Protein AF-A0A7S0L6J7-F1 (afdb_monomer_lite)

Radius of gyration: 31.98 Å; chains: 1; bounding box: 79×95×81 Å

pLDDT: mean 76.29, std 18.7, range [30.78, 96.0]

InterPro domains:
  IPR007122 Villin/Gelsolin [PR00597] (93-109)
  IPR007122 Villin/Gelsolin [PR00597] (154-174)
  IPR007122 Villin/Gelsolin [PR00597] (209-229)
  IPR007122 Villin/Gelsolin [PTHR11977] (65-260)
  IPR007122 Villin/Gelsolin [SM00262] (74-174)
  IPR007122 Villin/Gelsolin [SM00262] (195-271)
  IPR007123 Gelsolin-like domain [PF00626] (91-168)
  IPR007123 Gelsolin-like domain [PF00626] (213-253)
  IPR029006 ADF-H/Gelsolin-like domain superfamily [G3DSA:3.40.20.10] (62-189)
  IPR029006 ADF-H/Gelsolin-like domain superfamily [G3DSA:3.40.20.10] (190-271)

Structure (mmCIF, N/CA/C/O backbone):
data_AF-A0A7S0L6J7-F1
#
_entry.id   AF-A0A7S0L6J7-F1
#
loop_
_atom_site.group_PDB
_atom_site.id
_atom_site.type_symbol
_atom_site.label_atom_id
_atom_site.label_alt_id
_atom_site.label_comp_id
_atom_site.label_asym_id
_atom_site.label_entity_id
_atom_site.label_seq_id
_atom_site.pdbx_PDB_ins_code
_atom_site.Cartn_x
_atom_site.Cartn_y
_atom_site.Cartn_z
_atom_site.occupancy
_atom_site.B_iso_or_equiv
_atom_site.auth_seq_id
_atom_site.auth_comp_id
_atom_site.auth_asym_id
_atom_site.auth_atom_id
_atom_site.pdbx_PDB_model_num
ATOM 1 N N . ASP A 1 1 ? -58.489 -79.901 17.224 1.00 36.62 1 ASP A N 1
ATOM 2 C CA . ASP A 1 1 ? -57.671 -79.622 18.409 1.00 36.62 1 ASP A CA 1
ATOM 3 C C . ASP A 1 1 ? -57.386 -78.142 18.555 1.00 36.62 1 ASP A C 1
ATOM 5 O O . ASP A 1 1 ? -56.836 -77.544 17.643 1.00 36.62 1 ASP A O 1
ATOM 9 N N . GLU A 1 2 ? -57.919 -77.583 19.648 1.00 34.69 2 GLU A N 1
ATOM 10 C CA . GLU A 1 2 ? -57.255 -76.681 20.617 1.00 34.69 2 GLU A CA 1
ATOM 11 C C . GLU A 1 2 ? -56.358 -75.547 20.062 1.00 34.69 2 GLU A C 1
ATOM 13 O O . GLU A 1 2 ? -55.311 -75.784 19.483 1.00 34.69 2 GLU A O 1
ATOM 18 N N . SER A 1 3 ? -56.784 -74.276 20.051 1.00 31.17 3 SER A N 1
ATOM 19 C CA . SER A 1 3 ? -56.870 -73.283 21.152 1.00 31.17 3 SER A CA 1
ATOM 20 C C . SER A 1 3 ? -55.634 -72.367 21.329 1.00 31.17 3 SER A C 1
ATOM 22 O O . SER A 1 3 ? -54.624 -72.793 21.868 1.00 31.17 3 SER A O 1
ATOM 24 N N . ARG A 1 4 ? -55.828 -71.083 20.968 1.00 33.22 4 ARG A N 1
ATOM 25 C CA . ARG A 1 4 ? -55.483 -69.803 21.652 1.00 33.22 4 ARG A CA 1
ATOM 26 C C . ARG A 1 4 ? -54.036 -69.406 22.050 1.00 33.22 4 ARG A C 1
ATOM 28 O O . ARG A 1 4 ? -53.346 -70.101 22.782 1.00 33.22 4 ARG A O 1
ATOM 35 N N . ASP A 1 5 ? -53.729 -68.161 21.647 1.00 42.19 5 ASP A N 1
ATOM 36 C CA . ASP A 1 5 ? -52.768 -67.136 22.118 1.00 42.19 5 ASP A CA 1
ATOM 37 C C . ASP A 1 5 ? -52.185 -67.261 23.532 1.00 42.19 5 ASP A C 1
ATOM 39 O O . ASP A 1 5 ? -52.970 -67.424 24.457 1.00 42.19 5 ASP A O 1
ATOM 43 N N . TRP A 1 6 ? -50.886 -66.940 23.719 1.00 31.00 6 TRP A N 1
ATOM 44 C CA . TRP A 1 6 ? -50.353 -66.361 24.974 1.00 31.00 6 TRP A CA 1
ATOM 45 C C . TRP A 1 6 ? -49.120 -65.438 24.780 1.00 31.00 6 TRP A C 1
ATOM 47 O O . TRP A 1 6 ? -48.190 -65.741 24.039 1.00 31.00 6 TRP A O 1
ATOM 57 N N . PHE A 1 7 ? -49.153 -64.309 25.502 1.00 34.69 7 PHE A N 1
ATOM 58 C CA . PHE A 1 7 ? -48.129 -63.273 25.747 1.00 34.69 7 PHE A CA 1
ATOM 59 C C . PHE A 1 7 ? -46.841 -63.780 26.454 1.00 34.69 7 PHE A C 1
ATOM 61 O O . PHE A 1 7 ? -46.912 -64.763 27.185 1.00 34.69 7 PHE A O 1
ATOM 68 N N . LEU A 1 8 ? -45.729 -63.011 26.392 1.00 34.41 8 LEU A N 1
ATOM 69 C CA . LEU A 1 8 ? -45.037 -62.324 27.528 1.00 34.41 8 LEU A CA 1
ATOM 70 C C . LEU A 1 8 ? -43.528 -62.033 27.286 1.00 34.41 8 LEU A C 1
ATOM 72 O O . LEU A 1 8 ? -42.866 -62.646 26.457 1.00 34.41 8 LEU A O 1
ATOM 76 N N . SER A 1 9 ? -43.030 -61.028 28.015 1.00 34.16 9 SER A N 1
ATOM 77 C CA . SER A 1 9 ? -41.759 -60.282 27.929 1.00 34.16 9 SER A CA 1
ATOM 78 C C . SER A 1 9 ? -40.660 -60.803 28.924 1.00 34.16 9 SER A C 1
ATOM 80 O O . SER A 1 9 ? -40.858 -61.868 29.505 1.00 34.16 9 SER A O 1
ATOM 82 N N . PRO A 1 10 ? -39.473 -60.149 29.090 1.00 47.19 10 PRO A N 1
ATOM 83 C CA . PRO A 1 10 ? -38.165 -60.775 29.391 1.00 47.19 10 PRO A CA 1
ATOM 84 C C . PRO A 1 10 ? -37.768 -60.868 30.881 1.00 47.19 10 PRO A C 1
ATOM 86 O O . PRO A 1 10 ? -38.224 -60.076 31.702 1.00 47.19 10 PRO A O 1
ATOM 89 N N . THR A 1 11 ? -36.796 -61.736 31.213 1.00 33.03 11 THR A N 1
ATOM 90 C CA . THR A 1 11 ? -36.146 -61.779 32.544 1.00 33.03 11 THR A CA 1
ATOM 91 C C . THR A 1 11 ? -34.618 -61.917 32.481 1.00 33.03 11 THR A C 1
ATOM 93 O O . THR A 1 11 ? -34.081 -62.817 31.841 1.00 33.03 11 THR A O 1
ATOM 96 N N . SER A 1 12 ? -33.941 -61.027 33.210 1.00 30.78 12 SER A N 1
ATOM 97 C CA . SER A 1 12 ? -32.517 -60.997 33.589 1.00 30.78 12 SER A CA 1
ATOM 98 C C . SER A 1 12 ? -32.101 -62.119 34.559 1.00 30.78 12 SER A C 1
ATOM 100 O O . SER A 1 12 ? -32.935 -62.513 35.375 1.00 30.78 12 SER A O 1
ATOM 102 N N . PRO A 1 13 ? -30.818 -62.532 34.621 1.00 35.94 13 PRO A N 1
ATOM 103 C CA . PRO A 1 13 ? -30.303 -63.334 35.731 1.00 35.94 13 PRO A CA 1
ATOM 104 C C . PRO A 1 13 ? -29.663 -62.485 36.853 1.00 35.94 13 PRO A C 1
ATOM 106 O O . PRO A 1 13 ? -28.936 -61.523 36.609 1.00 35.94 13 PRO A O 1
ATOM 109 N N . THR A 1 14 ? -29.957 -62.877 38.094 1.00 32.03 14 THR A N 1
ATOM 110 C CA . THR A 1 14 ? -29.533 -62.307 39.390 1.00 32.03 14 THR A CA 1
ATOM 111 C C . THR A 1 14 ? -28.100 -62.681 39.833 1.00 32.03 14 THR A C 1
ATOM 113 O O . THR A 1 14 ? -27.543 -63.656 39.333 1.00 32.03 14 THR A O 1
ATOM 116 N N . PRO A 1 15 ? -27.513 -61.950 40.812 1.00 42.78 15 PRO A N 1
ATOM 117 C CA . PRO A 1 15 ? -26.100 -62.043 41.200 1.00 42.78 15 PRO A CA 1
ATOM 118 C C . PRO A 1 15 ? -25.822 -63.003 42.374 1.00 42.78 15 PRO A C 1
ATOM 120 O O . PRO A 1 15 ? -26.608 -63.097 43.317 1.00 42.78 15 PRO A O 1
ATOM 123 N N . THR A 1 16 ? -24.645 -63.640 42.378 1.00 31.98 16 THR A N 1
ATOM 124 C CA . THR A 1 16 ? -24.100 -64.373 43.538 1.00 31.98 16 THR A CA 1
ATOM 125 C C . THR A 1 16 ? -22.991 -63.560 44.212 1.00 31.98 16 THR A C 1
ATOM 127 O O . THR A 1 16 ? -22.048 -63.107 43.570 1.00 31.98 16 THR A O 1
ATOM 130 N N . GLN A 1 17 ? -23.141 -63.372 45.522 1.00 39.06 17 GLN A N 1
ATOM 131 C CA . GLN A 1 17 ? -22.242 -62.663 46.435 1.00 39.06 17 GLN A CA 1
ATOM 132 C C . GLN A 1 17 ? -20.948 -63.452 46.707 1.00 39.06 17 GLN A C 1
ATOM 134 O O . GLN A 1 17 ? -21.018 -64.632 47.043 1.00 39.06 17 GLN A O 1
ATOM 139 N N . LEU A 1 18 ? -19.788 -62.780 46.688 1.00 32.72 18 LEU A N 1
ATOM 140 C CA . LEU A 1 18 ? -18.615 -63.189 47.468 1.00 32.72 18 LEU A CA 1
ATOM 141 C C . LEU A 1 18 ? -17.958 -61.966 48.133 1.00 32.72 18 LEU A C 1
ATOM 143 O O . LEU A 1 18 ? -17.898 -60.871 47.582 1.00 32.72 18 LEU A O 1
ATOM 147 N N . SER A 1 19 ? -17.519 -62.199 49.362 1.00 35.03 19 SER A N 1
ATOM 148 C CA . SER A 1 19 ? -17.325 -61.260 50.463 1.00 35.03 19 SER A CA 1
ATOM 149 C C . SER A 1 19 ? -16.010 -60.463 50.447 1.00 35.03 19 SER A C 1
ATOM 151 O O . SER A 1 19 ? -14.935 -61.014 50.244 1.00 35.03 19 SER A O 1
ATOM 153 N N . SER A 1 20 ? -16.133 -59.174 50.782 1.00 42.00 20 SER A N 1
ATOM 154 C CA . SER A 1 20 ? -15.243 -58.311 51.587 1.00 42.00 20 SER A CA 1
ATOM 155 C C . SER A 1 20 ? -13.709 -58.498 51.556 1.00 42.00 20 SER A C 1
ATOM 157 O O . SER A 1 20 ? -13.149 -59.311 52.293 1.00 42.00 20 SER A O 1
ATOM 159 N N . ARG A 1 21 ? -13.024 -57.559 50.893 1.00 38.41 21 ARG A N 1
ATOM 160 C CA . ARG A 1 21 ? -11.875 -56.799 51.438 1.00 38.41 21 ARG A CA 1
ATOM 161 C C . ARG A 1 21 ? -11.634 -55.591 50.526 1.00 38.41 21 ARG A C 1
ATOM 163 O O . ARG A 1 21 ? -10.925 -55.680 49.529 1.00 38.41 21 ARG A O 1
ATOM 170 N N . THR A 1 22 ? -12.284 -54.468 50.823 1.00 49.75 22 THR A N 1
ATOM 171 C CA . THR A 1 22 ? -11.968 -53.187 50.183 1.00 49.75 22 THR A CA 1
ATOM 172 C C . THR A 1 22 ? -10.646 -52.691 50.747 1.00 49.75 22 THR A C 1
ATOM 174 O O . THR A 1 22 ? -10.540 -52.375 51.929 1.00 49.75 22 THR A O 1
ATOM 177 N N . ASP A 1 23 ? -9.625 -52.695 49.899 1.00 54.03 23 ASP A N 1
ATOM 178 C CA . ASP A 1 23 ? -8.312 -52.132 50.182 1.00 54.03 23 ASP A CA 1
ATOM 179 C C . ASP A 1 23 ? -8.455 -50.636 50.548 1.00 54.03 23 ASP A C 1
ATOM 181 O O . ASP A 1 23 ? -8.943 -49.861 49.714 1.00 54.03 23 ASP A O 1
ATOM 185 N N . PRO A 1 24 ? -8.056 -50.206 51.763 1.00 55.72 24 PRO A N 1
ATOM 186 C CA . PRO A 1 24 ? -8.142 -48.808 52.187 1.00 55.72 24 PRO A CA 1
ATOM 187 C C . PRO A 1 24 ? -7.417 -47.854 51.231 1.00 55.72 24 PRO A C 1
ATOM 189 O O . PRO A 1 24 ? -7.855 -46.717 51.047 1.00 55.72 24 PRO A O 1
ATOM 192 N N . PHE A 1 25 ? -6.354 -48.321 50.562 1.00 49.00 25 PHE A N 1
ATOM 193 C CA . PHE A 1 25 ? -5.616 -47.519 49.588 1.00 49.00 25 PHE A CA 1
ATOM 194 C C . PHE A 1 25 ? -6.414 -47.277 48.306 1.00 49.00 25 PHE A C 1
ATOM 196 O O . PHE A 1 25 ? -6.359 -46.175 47.761 1.00 49.00 25 PHE A O 1
ATOM 203 N N . LYS A 1 26 ? -7.226 -48.242 47.855 1.00 51.22 26 LYS A N 1
ATOM 204 C CA . LYS A 1 26 ? -8.104 -48.042 46.689 1.00 51.22 26 LYS A CA 1
ATOM 205 C C . LYS A 1 26 ? -9.201 -47.025 46.973 1.00 51.22 26 LYS A C 1
ATOM 207 O O . LYS A 1 26 ? -9.557 -46.268 46.078 1.00 51.22 26 LYS A O 1
ATOM 212 N N . GLN A 1 27 ? -9.704 -46.966 48.203 1.00 49.75 27 GLN A N 1
ATOM 213 C CA . GLN A 1 27 ? -10.777 -46.043 48.578 1.00 49.75 27 GLN A CA 1
ATOM 214 C C . GLN A 1 27 ? -10.271 -44.604 48.791 1.00 49.75 27 GLN A C 1
ATOM 216 O O . GLN A 1 27 ? -10.970 -43.653 48.445 1.00 49.75 27 GLN A O 1
ATOM 221 N N . LEU A 1 28 ? -9.030 -44.443 49.264 1.00 49.00 28 LEU A N 1
ATOM 222 C CA . LEU A 1 28 ? -8.324 -43.155 49.308 1.00 4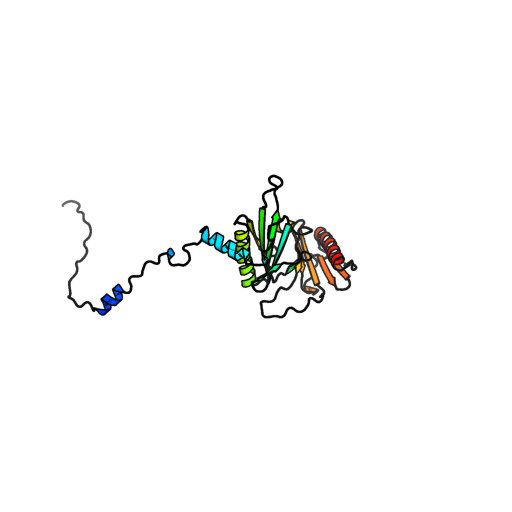9.00 28 LEU A CA 1
ATOM 223 C C . LEU A 1 28 ? -7.975 -42.631 47.906 1.00 49.00 28 LEU A C 1
ATOM 225 O O . LEU A 1 28 ? -8.222 -41.459 47.626 1.00 49.00 28 LEU A O 1
ATOM 229 N N . PHE A 1 29 ? -7.504 -43.494 46.998 1.00 47.16 29 PHE A N 1
ATOM 230 C CA . PHE A 1 29 ? -7.262 -43.115 45.599 1.00 47.16 29 PHE A CA 1
ATOM 231 C C . PHE A 1 29 ? -8.555 -42.730 44.864 1.00 47.16 29 PHE A C 1
ATOM 233 O O . PHE A 1 29 ? -8.569 -41.741 44.138 1.00 47.16 29 PHE A O 1
ATOM 240 N N . PHE A 1 30 ? -9.660 -43.448 45.090 1.00 44.38 30 PHE A N 1
ATOM 241 C CA . PHE A 1 30 ? -10.946 -43.143 44.449 1.00 44.38 30 PHE A CA 1
ATOM 242 C C . PHE A 1 30 ? -11.573 -41.832 44.953 1.00 44.38 30 PHE A C 1
ATOM 244 O O . PHE A 1 30 ? -12.228 -41.131 44.188 1.00 44.38 30 PHE A O 1
ATOM 251 N N . ASN A 1 31 ? -11.350 -41.461 46.221 1.00 47.16 31 ASN A N 1
ATOM 252 C CA . ASN A 1 31 ? -11.806 -40.175 46.761 1.00 47.16 31 ASN A CA 1
ATOM 253 C C . ASN A 1 31 ? -10.893 -38.993 46.390 1.00 47.16 31 ASN A C 1
ATOM 255 O O . ASN A 1 31 ? -11.367 -37.859 46.386 1.00 47.16 31 ASN A O 1
ATOM 259 N N . MET A 1 32 ? -9.617 -39.235 46.065 1.00 47.28 32 MET A N 1
ATOM 260 C CA . MET A 1 32 ? -8.700 -38.202 45.556 1.00 47.28 32 MET A CA 1
ATOM 261 C C . MET A 1 32 ? -8.902 -37.883 44.068 1.00 47.28 32 MET A C 1
ATOM 263 O O . MET A 1 32 ? -8.460 -36.830 43.621 1.00 47.28 32 MET A O 1
ATOM 267 N N . ILE A 1 33 ? -9.596 -38.747 43.320 1.00 52.25 33 ILE A N 1
ATOM 268 C CA . ILE A 1 33 ? -9.940 -38.560 41.900 1.00 52.25 33 ILE A CA 1
ATOM 269 C C . ILE A 1 33 ? -11.463 -38.399 41.770 1.00 52.25 33 ILE A C 1
ATOM 271 O O . ILE A 1 33 ? -12.137 -39.072 40.995 1.00 52.25 33 ILE A O 1
ATOM 275 N N . LYS A 1 34 ? -12.054 -37.508 42.572 1.00 52.59 34 LYS A N 1
ATOM 276 C CA . LYS A 1 34 ? -13.276 -36.838 42.126 1.00 52.59 34 LYS A CA 1
ATOM 277 C C . LYS A 1 34 ? -12.819 -35.653 41.305 1.00 52.59 34 LYS A C 1
ATOM 279 O O . LYS A 1 34 ? -12.482 -34.614 41.870 1.00 52.59 34 LYS A O 1
ATOM 284 N N . ASP A 1 35 ? -12.789 -35.847 39.991 1.00 53.59 35 ASP A N 1
ATOM 285 C CA . ASP A 1 35 ? -12.622 -34.766 39.032 1.00 53.59 35 ASP A CA 1
ATOM 286 C C . ASP A 1 35 ? -13.605 -33.657 39.398 1.00 53.59 35 ASP A C 1
ATOM 288 O O . ASP A 1 35 ? -14.829 -33.789 39.287 1.00 53.59 35 ASP A O 1
ATOM 292 N N . ARG A 1 36 ? -13.051 -32.569 39.931 1.00 55.81 36 ARG A N 1
ATOM 293 C CA . ARG A 1 36 ? -13.773 -31.322 40.098 1.00 55.81 36 ARG A CA 1
ATOM 294 C C . ARG A 1 36 ? -14.180 -30.938 38.681 1.00 55.81 36 ARG A C 1
ATOM 296 O O . ARG A 1 36 ? -13.307 -30.722 37.848 1.00 55.81 36 ARG A O 1
ATOM 303 N N . GLN A 1 37 ? -15.483 -30.957 38.396 1.00 53.66 37 GLN A N 1
ATOM 304 C CA . GLN A 1 37 ? -16.012 -30.493 37.114 1.00 53.66 37 GLN A CA 1
ATOM 305 C C . GLN A 1 37 ? -15.369 -29.128 36.844 1.00 53.66 37 GLN A C 1
ATOM 307 O O . GLN A 1 37 ? -15.516 -28.254 37.704 1.00 53.66 37 GLN A O 1
ATOM 312 N N . PRO A 1 38 ? -14.587 -28.964 35.762 1.00 53.84 38 PRO A N 1
ATOM 313 C CA . PRO A 1 38 ? -13.902 -27.709 35.514 1.00 53.84 38 PRO A CA 1
ATOM 314 C C . PRO A 1 38 ? -14.966 -26.624 35.363 1.00 53.84 38 PRO A C 1
ATOM 316 O O . PRO A 1 38 ? -15.757 -26.646 34.419 1.00 53.84 38 PRO A O 1
ATOM 319 N N . ASP A 1 39 ? -15.032 -25.708 36.331 1.00 58.22 39 ASP A N 1
ATOM 320 C CA . ASP A 1 39 ? -15.850 -24.515 36.187 1.00 58.22 39 ASP A CA 1
ATOM 321 C C . ASP A 1 39 ? -15.147 -23.659 35.136 1.00 58.22 39 ASP A C 1
ATOM 323 O O . ASP A 1 39 ? -13.959 -23.359 35.251 1.00 58.22 39 ASP A O 1
ATOM 327 N N . TRP A 1 40 ? -15.857 -23.273 34.079 1.00 53.84 40 TRP A N 1
ATOM 328 C CA . TRP A 1 40 ? -15.294 -22.394 33.054 1.00 53.84 40 TRP A CA 1
ATOM 329 C C . TRP A 1 40 ? -14.814 -21.065 33.666 1.00 53.84 40 TRP A C 1
ATOM 331 O O . TRP A 1 40 ? -13.920 -20.417 33.121 1.00 53.84 40 TRP A O 1
ATOM 341 N N . LYS A 1 41 ? -15.337 -20.688 34.840 1.00 52.81 41 LYS A N 1
ATOM 342 C CA . LYS A 1 41 ? -14.864 -19.551 35.638 1.00 52.81 41 LYS A CA 1
ATOM 343 C C . LYS A 1 41 ? -13.411 -19.694 36.113 1.00 52.81 41 LYS A C 1
ATOM 345 O O . LYS A 1 41 ? -12.727 -18.688 36.247 1.00 52.81 41 LYS A O 1
ATOM 350 N N . ASP A 1 42 ? -12.906 -20.917 36.259 1.00 55.94 42 ASP A N 1
ATOM 351 C CA . ASP A 1 42 ? -11.524 -21.205 36.665 1.00 55.94 42 ASP A CA 1
ATOM 352 C C . ASP A 1 42 ? -10.530 -21.188 35.477 1.00 55.94 42 ASP A C 1
ATOM 354 O O . ASP A 1 42 ? -9.331 -21.390 35.661 1.00 55.94 42 ASP A O 1
ATOM 358 N N . THR A 1 43 ? -10.997 -20.941 34.243 1.00 51.38 43 THR A N 1
ATOM 359 C CA . THR A 1 43 ? -10.194 -21.107 33.009 1.00 51.38 43 THR A CA 1
ATOM 360 C C . THR A 1 43 ? -9.577 -19.820 32.446 1.00 51.38 43 THR A C 1
ATOM 362 O O . THR A 1 43 ? -9.249 -19.765 31.265 1.00 51.38 43 THR A O 1
ATOM 365 N N . ASN A 1 44 ? -9.424 -18.750 33.238 1.00 57.16 44 ASN A N 1
ATOM 366 C CA . ASN A 1 44 ? -9.057 -17.402 32.747 1.00 57.16 44 ASN A CA 1
ATOM 367 C C . ASN A 1 44 ? -10.025 -16.804 31.693 1.00 57.16 44 ASN A C 1
ATOM 369 O O . ASN A 1 44 ? -9.849 -15.660 31.288 1.00 57.16 44 ASN A O 1
ATOM 373 N N . MET A 1 45 ? -11.078 -17.518 31.278 1.00 53.88 45 MET A N 1
ATOM 374 C CA . MET A 1 45 ? -12.085 -17.045 30.318 1.00 53.88 45 MET A CA 1
ATOM 375 C C . MET A 1 45 ? -13.297 -16.377 30.978 1.00 53.88 45 MET A C 1
ATOM 377 O O . MET A 1 45 ? -14.241 -15.995 30.292 1.00 53.88 45 MET A O 1
ATOM 381 N N . GLN A 1 46 ? -13.308 -16.230 32.306 1.00 49.69 46 GLN A N 1
ATOM 382 C CA . GLN A 1 46 ? -14.483 -15.749 33.040 1.00 49.69 46 GLN A CA 1
ATOM 383 C C . GLN A 1 46 ? -14.942 -14.342 32.621 1.00 49.69 46 GLN A C 1
ATOM 385 O O . GLN A 1 46 ? -16.112 -13.992 32.767 1.00 49.69 46 GLN A O 1
ATOM 390 N N . LEU A 1 47 ? -14.013 -13.539 32.106 1.00 51.72 47 LEU A N 1
ATOM 391 C CA . LEU A 1 47 ? -14.230 -12.153 31.706 1.00 51.72 47 LEU A CA 1
ATOM 392 C C . LEU A 1 47 ? -14.227 -11.963 30.186 1.00 51.72 47 LEU A C 1
ATOM 394 O O . LEU A 1 47 ? -14.296 -10.818 29.742 1.00 51.72 47 LEU A O 1
ATOM 398 N N . PHE A 1 48 ? -14.174 -13.046 29.404 1.00 45.25 48 PHE A N 1
ATOM 399 C CA . PHE A 1 48 ? -14.127 -12.971 27.947 1.00 45.25 48 PHE A CA 1
ATOM 400 C C . PHE A 1 48 ? -15.425 -12.339 27.405 1.00 45.25 48 PHE A C 1
ATOM 402 O O . PHE A 1 48 ? -16.522 -12.840 27.649 1.00 45.25 48 PHE A O 1
ATOM 409 N N . GLY A 1 49 ? -15.315 -11.197 26.727 1.00 54.81 49 GLY A N 1
ATOM 410 C CA . GLY A 1 49 ? -16.423 -10.369 26.245 1.00 54.81 49 GLY A CA 1
ATOM 411 C C . GLY A 1 49 ? -17.015 -9.388 27.268 1.00 54.81 49 GLY A C 1
ATOM 412 O O . GLY A 1 49 ? -17.933 -8.644 26.916 1.00 54.81 49 GLY A O 1
ATOM 413 N N . SER A 1 50 ? -16.517 -9.353 28.510 1.00 68.00 50 SER A N 1
ATOM 414 C CA . SER A 1 50 ? -17.009 -8.437 29.551 1.00 68.00 50 SER A CA 1
ATOM 415 C C . SER A 1 50 ? -16.560 -6.989 29.321 1.00 68.00 50 SER A C 1
ATOM 417 O O . SER A 1 50 ? -15.506 -6.730 28.740 1.00 68.00 50 SER A O 1
ATOM 419 N N . ASP A 1 51 ? -17.312 -6.024 29.856 1.00 64.44 51 ASP A N 1
ATOM 420 C CA . ASP A 1 51 ? -16.934 -4.602 29.804 1.00 64.44 51 ASP A CA 1
ATOM 421 C C . ASP A 1 51 ? -15.601 -4.313 30.514 1.00 64.44 51 ASP A C 1
ATOM 423 O O . ASP A 1 51 ? -14.930 -3.331 30.204 1.00 64.44 51 ASP A O 1
ATOM 427 N N . ILE A 1 52 ? -15.206 -5.167 31.463 1.00 61.50 52 ILE A N 1
ATOM 428 C CA . ILE A 1 52 ? -13.927 -5.070 32.175 1.00 61.50 52 ILE A CA 1
ATOM 429 C C . ILE A 1 52 ? -12.779 -5.482 31.251 1.00 61.50 52 ILE A C 1
ATOM 431 O O . ILE A 1 52 ? -11.792 -4.760 31.163 1.00 61.50 52 ILE A O 1
ATOM 435 N N . GLU A 1 53 ? -12.917 -6.590 30.517 1.00 64.69 53 GLU A N 1
ATOM 436 C CA . GLU A 1 53 ? -11.910 -7.010 29.538 1.00 64.69 53 GLU A CA 1
ATOM 437 C C . GLU A 1 53 ? -11.774 -5.979 28.413 1.00 64.69 53 GLU A C 1
ATOM 439 O O . GLU A 1 53 ? -10.655 -5.591 28.088 1.00 64.69 53 GLU A O 1
ATOM 444 N N . LYS A 1 54 ? -12.893 -5.462 27.888 1.00 62.12 54 LYS A N 1
ATOM 445 C CA . LYS A 1 54 ? -12.882 -4.393 26.874 1.00 62.12 54 LYS A CA 1
ATOM 446 C C . LYS A 1 54 ? -12.150 -3.145 27.367 1.00 62.12 54 LYS A C 1
ATOM 448 O O . LYS A 1 54 ? -11.309 -2.610 26.656 1.00 62.12 54 LYS A O 1
ATOM 453 N N . LYS A 1 55 ? -12.404 -2.712 28.608 1.00 63.91 55 LYS A N 1
ATOM 454 C CA . LYS A 1 55 ? -11.699 -1.569 29.215 1.00 63.91 55 LYS A CA 1
ATOM 455 C C . LYS A 1 55 ? -10.213 -1.844 29.442 1.00 63.91 55 LYS A C 1
ATOM 457 O O . LYS A 1 55 ? -9.400 -0.963 29.190 1.00 63.91 55 LYS A O 1
ATOM 462 N N . CYS A 1 56 ? -9.842 -3.040 29.900 1.00 59.62 56 CYS A N 1
ATOM 463 C CA . CYS A 1 56 ? -8.438 -3.419 30.074 1.00 59.62 56 CYS A CA 1
ATOM 464 C C . CYS A 1 56 ? -7.691 -3.511 28.735 1.00 59.62 56 CYS A C 1
ATOM 466 O O . CYS A 1 56 ? -6.545 -3.075 28.663 1.00 59.62 56 CYS A O 1
ATOM 468 N N . LYS A 1 57 ? -8.334 -4.028 27.680 1.00 63.59 57 LYS A N 1
ATOM 469 C CA . LYS A 1 57 ? -7.778 -4.072 26.319 1.00 63.59 57 LYS A CA 1
ATOM 470 C C . LYS A 1 57 ? -7.626 -2.679 25.720 1.00 63.59 57 LYS A C 1
ATOM 472 O O . LYS A 1 57 ? -6.543 -2.359 25.246 1.00 63.59 57 LYS A O 1
ATOM 477 N N . ALA A 1 58 ? -8.647 -1.829 25.838 1.00 59.22 58 ALA A N 1
ATOM 478 C CA . ALA A 1 58 ? -8.561 -0.430 25.421 1.00 59.22 58 ALA A CA 1
ATOM 479 C C . ALA A 1 58 ? -7.428 0.312 26.157 1.00 59.22 58 ALA A C 1
ATOM 481 O O . ALA A 1 58 ? -6.619 0.981 25.524 1.00 59.22 58 ALA A O 1
ATOM 482 N N . ALA A 1 59 ? -7.282 0.109 27.473 1.00 59.22 59 ALA A N 1
ATOM 483 C CA . ALA A 1 59 ? -6.186 0.695 28.249 1.00 59.22 59 ALA A CA 1
ATOM 484 C C . ALA A 1 59 ? -4.796 0.159 27.845 1.00 59.22 59 ALA A C 1
ATOM 486 O O . ALA A 1 59 ? -3.817 0.904 27.880 1.00 59.22 59 ALA A O 1
ATOM 487 N N . ALA A 1 60 ? -4.693 -1.116 27.452 1.00 57.88 60 ALA A N 1
ATOM 488 C CA . ALA A 1 60 ? -3.456 -1.686 26.918 1.00 57.88 60 ALA A CA 1
ATOM 489 C C . ALA A 1 60 ? -3.107 -1.093 25.540 1.00 57.88 60 ALA A C 1
ATOM 491 O O . ALA A 1 60 ? -1.950 -0.749 25.305 1.00 57.88 60 ALA A O 1
ATOM 492 N N . ALA A 1 61 ? -4.109 -0.893 24.678 1.00 59.03 61 ALA A N 1
ATOM 493 C CA . ALA A 1 61 ? -3.966 -0.232 23.382 1.00 59.03 61 ALA A CA 1
ATOM 494 C C . ALA A 1 61 ? -3.609 1.265 23.513 1.00 59.03 61 ALA A C 1
ATOM 496 O O . ALA A 1 61 ? -2.871 1.814 22.693 1.00 59.03 61 ALA A O 1
ATOM 497 N N . ASP A 1 62 ? -4.085 1.943 24.559 1.00 58.78 62 ASP A N 1
ATOM 498 C CA . ASP A 1 62 ? -3.692 3.322 24.880 1.00 58.78 62 ASP A CA 1
ATOM 499 C C . ASP A 1 62 ? -2.234 3.435 25.341 1.00 58.78 62 ASP A C 1
ATOM 501 O O . ASP A 1 62 ? -1.598 4.469 25.128 1.00 58.78 62 ASP A O 1
ATOM 505 N N . GLY A 1 63 ? -1.688 2.365 25.924 1.00 55.75 63 GLY A N 1
ATOM 506 C CA . GLY A 1 63 ? -0.286 2.274 26.330 1.00 55.75 63 GLY A CA 1
ATOM 507 C C . GLY A 1 63 ? 0.699 2.104 25.170 1.00 55.75 63 GLY A C 1
ATOM 508 O O . GLY A 1 63 ? 1.902 2.290 25.366 1.00 55.75 63 GLY A O 1
ATOM 509 N N . GLU A 1 64 ? 0.224 1.774 23.966 1.00 66.56 64 GLU A N 1
ATOM 510 C CA . GLU A 1 64 ? 1.081 1.606 22.795 1.00 66.56 64 GLU A CA 1
ATOM 511 C C . GLU A 1 64 ? 1.311 2.949 22.071 1.00 66.56 64 GLU A C 1
ATOM 513 O O . GLU A 1 64 ? 0.378 3.515 21.486 1.00 66.56 64 GLU A O 1
ATOM 518 N N . PRO A 1 65 ? 2.554 3.478 22.037 1.00 71.62 65 PRO A N 1
ATOM 519 C CA . PRO A 1 65 ? 2.868 4.757 21.381 1.00 71.62 65 PRO A CA 1
ATOM 520 C C . PRO A 1 65 ? 2.567 4.775 19.870 1.00 71.62 65 PRO A C 1
ATOM 522 O O . PRO A 1 65 ? 2.551 5.824 19.224 1.00 71.62 65 PRO A O 1
ATOM 525 N N . GLN A 1 66 ? 2.347 3.608 19.272 1.00 74.69 66 GLN A N 1
ATOM 526 C CA . GLN A 1 66 ? 2.039 3.421 17.861 1.00 74.69 66 GLN A CA 1
ATOM 527 C C . GLN A 1 66 ? 0.642 3.940 17.499 1.00 74.69 66 GLN A C 1
ATOM 529 O O . GLN A 1 66 ? 0.459 4.467 16.393 1.00 74.69 66 GLN A O 1
ATOM 534 N N . TRP A 1 67 ? -0.303 3.842 1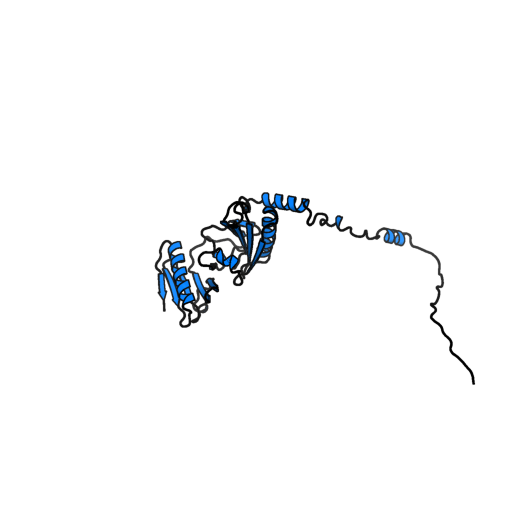8.442 1.00 79.94 67 TRP A N 1
ATOM 535 C CA . TRP A 1 67 ? -1.700 4.245 18.284 1.00 79.94 67 TRP A CA 1
ATOM 536 C C . TRP A 1 67 ? -1.982 5.662 18.782 1.00 79.94 67 TRP A C 1
ATOM 538 O O . TRP A 1 67 ? -3.141 6.076 18.843 1.00 79.94 67 TRP A O 1
ATOM 548 N N . THR A 1 68 ? -0.962 6.421 19.182 1.00 75.25 68 THR A N 1
ATOM 549 C CA . THR A 1 68 ? -1.141 7.825 19.560 1.00 75.25 68 THR A CA 1
ATOM 550 C C . THR A 1 68 ? -1.621 8.618 18.340 1.00 75.25 68 THR A C 1
ATOM 552 O O . THR A 1 68 ? -0.963 8.607 17.288 1.00 75.25 68 THR A O 1
ATOM 555 N N . HIS A 1 69 ? -2.766 9.289 18.490 1.00 80.56 69 HIS A N 1
ATOM 556 C CA . HIS A 1 69 ? -3.490 10.006 17.436 1.00 80.56 69 HIS A CA 1
ATOM 557 C C . HIS A 1 69 ? -4.074 9.137 16.311 1.00 80.56 69 HIS A C 1
ATOM 559 O O . HIS A 1 69 ? -4.341 9.636 15.214 1.00 80.56 69 HIS A O 1
ATOM 565 N N . ALA A 1 70 ? -4.256 7.833 16.543 1.00 85.38 70 ALA A N 1
ATOM 566 C CA . ALA A 1 70 ? -4.936 6.966 15.586 1.00 85.38 70 ALA A CA 1
ATOM 567 C C . ALA A 1 70 ? -6.446 7.260 15.581 1.00 85.38 70 ALA A C 1
ATOM 569 O O . ALA A 1 70 ? -7.087 7.206 16.626 1.00 85.38 70 ALA A O 1
ATOM 570 N N . GLY A 1 71 ? -7.009 7.587 14.416 1.00 83.62 71 GLY A N 1
ATOM 571 C CA . GLY A 1 71 ? -8.454 7.785 14.252 1.00 83.62 71 GLY A CA 1
ATOM 572 C C . GLY A 1 71 ? -9.044 9.071 14.845 1.00 83.62 71 GLY A C 1
ATOM 573 O O . GLY A 1 71 ? -10.265 9.210 14.860 1.00 83.62 71 GLY A O 1
ATOM 574 N N . GLU A 1 72 ? -8.214 10.014 15.307 1.00 86.56 72 GLU A N 1
ATOM 575 C CA . GLU A 1 72 ? -8.667 11.295 15.884 1.00 86.56 72 GLU A CA 1
ATOM 576 C C . GLU A 1 72 ? -9.117 12.318 14.826 1.00 86.56 72 GLU A C 1
ATOM 578 O O . GLU A 1 72 ? -9.904 13.216 15.122 1.00 86.56 72 GLU A O 1
ATOM 583 N N . SER A 1 73 ? -8.616 12.211 13.592 1.00 87.12 73 SER A N 1
ATOM 584 C CA . SER A 1 73 ? -8.932 13.133 12.499 1.00 87.12 73 SER A CA 1
ATOM 585 C C . SER A 1 73 ? -9.224 12.395 11.197 1.00 87.12 73 SER A C 1
ATOM 587 O O . SER A 1 73 ? -8.748 11.284 10.971 1.00 87.12 73 SER A O 1
ATOM 589 N N . VAL A 1 74 ? -10.032 13.026 10.339 1.00 90.19 74 VAL A N 1
ATOM 590 C CA . VAL A 1 74 ? -10.371 12.492 9.014 1.00 90.19 74 VAL A CA 1
ATOM 591 C C . VAL A 1 74 ? -9.102 12.358 8.178 1.00 90.19 74 VAL A C 1
ATOM 593 O O . VAL A 1 74 ? -8.373 13.331 7.983 1.00 90.19 74 VAL A O 1
ATOM 596 N N . GLY A 1 75 ? -8.858 11.157 7.665 1.00 91.06 75 GLY A N 1
ATOM 597 C CA . GLY A 1 75 ? -7.672 10.854 6.883 1.00 91.06 75 GLY A CA 1
ATOM 598 C C . GLY A 1 75 ? -7.318 9.373 6.864 1.00 91.06 75 GLY A C 1
ATOM 599 O O . GLY A 1 75 ? -7.946 8.541 7.520 1.00 91.06 75 GLY A O 1
ATOM 600 N N . LEU A 1 76 ? -6.272 9.075 6.095 1.00 93.75 76 LEU A N 1
ATOM 601 C CA . LEU A 1 76 ? -5.695 7.745 5.962 1.00 93.75 76 LEU A CA 1
ATOM 602 C C . LEU A 1 76 ? -4.437 7.646 6.825 1.00 93.75 76 LEU A C 1
ATOM 604 O O . LEU A 1 76 ? -3.548 8.497 6.738 1.00 93.75 76 LEU A O 1
ATOM 608 N N . GLN A 1 77 ? -4.343 6.594 7.627 1.00 94.00 77 GLN A N 1
ATOM 609 C CA . GLN A 1 77 ? -3.151 6.258 8.395 1.00 94.00 77 GLN A CA 1
ATOM 610 C C . GLN A 1 77 ? -2.726 4.837 8.048 1.00 94.00 77 GLN A C 1
ATOM 612 O O . GLN A 1 77 ? -3.548 3.929 7.989 1.00 94.00 77 GLN A O 1
ATOM 617 N N . VAL A 1 78 ? -1.434 4.650 7.796 1.00 94.62 78 VAL A N 1
ATOM 618 C CA . VAL A 1 78 ? -0.874 3.360 7.393 1.00 94.62 78 VAL A CA 1
ATOM 619 C C . VAL A 1 78 ? 0.276 2.999 8.316 1.00 94.62 78 VAL A C 1
ATOM 621 O O . VAL A 1 78 ? 1.141 3.832 8.607 1.00 94.62 78 VAL A O 1
ATOM 624 N N . TRP A 1 79 ? 0.313 1.741 8.733 1.00 94.19 79 TRP A N 1
ATOM 625 C CA . TRP A 1 79 ? 1.391 1.153 9.505 1.00 94.19 79 TRP A CA 1
ATOM 626 C C . TRP A 1 79 ? 1.866 -0.144 8.860 1.00 94.19 79 TRP A C 1
ATOM 628 O O . TRP A 1 79 ? 1.090 -0.877 8.253 1.00 94.19 79 TRP A O 1
ATOM 638 N N . ARG A 1 80 ? 3.153 -0.427 9.023 1.00 93.06 80 ARG A N 1
ATOM 639 C CA . ARG A 1 80 ? 3.803 -1.669 8.620 1.00 93.06 80 ARG A CA 1
ATOM 640 C C . ARG A 1 80 ? 4.108 -2.513 9.849 1.00 93.06 80 ARG A C 1
ATOM 642 O O . ARG A 1 80 ? 4.518 -1.965 10.876 1.00 93.06 80 ARG A O 1
ATOM 649 N N . ILE A 1 81 ? 3.931 -3.824 9.743 1.00 90.06 81 ILE A N 1
ATOM 650 C CA . ILE A 1 81 ? 4.378 -4.760 10.770 1.00 90.06 81 ILE A CA 1
ATOM 651 C C . ILE A 1 81 ? 5.861 -5.047 10.561 1.00 90.06 81 ILE A C 1
ATOM 653 O O . ILE A 1 81 ? 6.279 -5.458 9.488 1.00 90.06 81 ILE A O 1
ATOM 657 N N . GLU A 1 82 ? 6.662 -4.815 11.595 1.00 86.31 82 GLU A N 1
ATOM 658 C CA . GLU A 1 82 ? 8.091 -5.105 11.596 1.00 86.31 82 GLU A CA 1
ATOM 659 C C . GLU A 1 82 ? 8.448 -5.821 12.896 1.00 86.31 82 GLU A C 1
ATOM 661 O O . GLU A 1 82 ? 8.400 -5.212 13.967 1.00 86.31 82 GLU A O 1
ATOM 666 N N . GLN A 1 83 ? 8.822 -7.103 12.824 1.00 77.75 83 GLN A N 1
ATOM 667 C CA . GLN A 1 83 ? 9.272 -7.886 13.988 1.00 77.75 83 GLN A CA 1
ATOM 668 C C . GLN A 1 83 ? 8.294 -7.798 15.181 1.00 77.75 83 GLN A C 1
ATOM 670 O O . GLN A 1 83 ? 8.672 -7.376 16.277 1.00 77.75 83 GLN A O 1
ATOM 675 N N . PHE A 1 84 ? 7.024 -8.156 14.959 1.00 76.25 84 PHE A N 1
ATOM 676 C CA . PHE A 1 84 ? 5.923 -8.072 15.940 1.00 76.25 84 PHE A CA 1
ATOM 677 C C . PHE A 1 84 ? 5.550 -6.656 16.415 1.00 76.25 84 PHE A C 1
ATOM 679 O O . PHE A 1 84 ? 4.760 -6.502 17.347 1.00 76.25 84 PHE A O 1
ATOM 686 N N . ARG A 1 85 ? 6.100 -5.601 15.804 1.00 82.81 85 ARG A N 1
ATOM 687 C CA . ARG A 1 85 ? 5.809 -4.209 16.169 1.00 82.81 85 ARG A CA 1
ATOM 688 C C . ARG A 1 85 ? 5.121 -3.478 15.033 1.00 82.81 85 ARG A C 1
ATOM 690 O O . ARG A 1 85 ? 5.467 -3.645 13.870 1.00 82.81 85 ARG A O 1
ATOM 697 N N . VAL A 1 86 ? 4.197 -2.600 15.391 1.00 88.50 86 VAL A N 1
ATOM 698 C CA . VAL A 1 86 ? 3.538 -1.696 14.449 1.00 88.50 86 VAL A CA 1
ATOM 699 C C . VAL A 1 86 ? 4.437 -0.467 14.252 1.00 88.50 86 VAL A C 1
ATOM 701 O O . VAL A 1 86 ? 4.814 0.195 15.219 1.00 88.50 86 VAL A O 1
ATOM 704 N N . LYS A 1 87 ? 4.831 -0.142 13.019 1.00 90.06 87 LYS A N 1
ATOM 705 C CA . LYS A 1 87 ? 5.593 1.079 12.704 1.00 90.06 87 LYS A CA 1
ATOM 706 C C . LYS A 1 87 ? 4.819 1.956 11.735 1.00 90.06 87 LYS A C 1
ATOM 708 O O . LYS A 1 87 ? 4.263 1.463 10.763 1.00 90.06 87 LYS A O 1
ATOM 713 N N . LYS A 1 88 ? 4.792 3.269 11.985 1.00 90.62 88 LYS A N 1
ATOM 714 C CA . LYS A 1 88 ? 4.127 4.231 11.092 1.00 90.62 88 LYS A CA 1
ATOM 715 C C . LYS A 1 88 ? 4.791 4.195 9.717 1.00 90.62 88 LYS A C 1
ATOM 717 O O . LYS A 1 88 ? 6.002 4.384 9.606 1.00 90.62 88 LYS A O 1
ATOM 722 N N . TRP A 1 89 ? 3.994 3.963 8.681 1.00 91.19 89 TRP A N 1
ATOM 723 C CA . TRP A 1 89 ? 4.461 4.020 7.306 1.00 91.19 89 TRP A CA 1
ATOM 724 C C . TRP A 1 89 ? 4.553 5.493 6.876 1.00 91.19 89 TRP A C 1
ATOM 726 O O . TRP A 1 89 ? 3.640 6.269 7.180 1.00 91.19 89 TRP A O 1
ATOM 736 N N . PRO A 1 90 ? 5.637 5.933 6.213 1.00 88.50 90 PRO A N 1
ATOM 737 C CA . PRO A 1 90 ? 5.755 7.316 5.761 1.00 88.50 90 PRO A CA 1
ATOM 738 C C . PRO A 1 90 ? 4.638 7.686 4.779 1.00 88.50 90 PRO A C 1
ATOM 740 O O . PRO A 1 90 ? 4.377 6.940 3.837 1.00 88.50 90 PRO A O 1
ATOM 743 N N . GLN A 1 91 ? 4.031 8.868 4.940 1.00 86.25 91 GLN A N 1
ATOM 744 C CA . GLN A 1 91 ? 2.958 9.350 4.052 1.00 86.25 91 GLN A CA 1
ATOM 745 C C . GLN A 1 91 ? 3.383 9.431 2.576 1.00 86.25 91 GLN A C 1
ATOM 747 O O . GLN A 1 91 ? 2.567 9.225 1.684 1.00 86.25 91 GLN A O 1
ATOM 752 N N . SER A 1 92 ? 4.672 9.665 2.304 1.00 82.25 92 SER A N 1
ATOM 753 C CA . SER A 1 92 ? 5.239 9.658 0.947 1.00 82.25 92 SER A CA 1
ATOM 754 C C . SER A 1 92 ? 5.272 8.272 0.291 1.00 82.25 92 SER A C 1
ATOM 756 O O . SER A 1 92 ? 5.371 8.180 -0.930 1.00 82.25 92 SER A O 1
ATOM 758 N N . LYS A 1 93 ? 5.196 7.192 1.079 1.00 85.88 93 LYS A N 1
ATOM 759 C CA . LYS A 1 93 ? 5.198 5.801 0.604 1.00 85.88 93 LYS A CA 1
ATOM 760 C C . LYS A 1 93 ? 3.784 5.186 0.576 1.00 85.88 93 LYS A C 1
ATOM 762 O O . LYS A 1 93 ? 3.654 3.985 0.351 1.00 85.88 93 LYS A O 1
A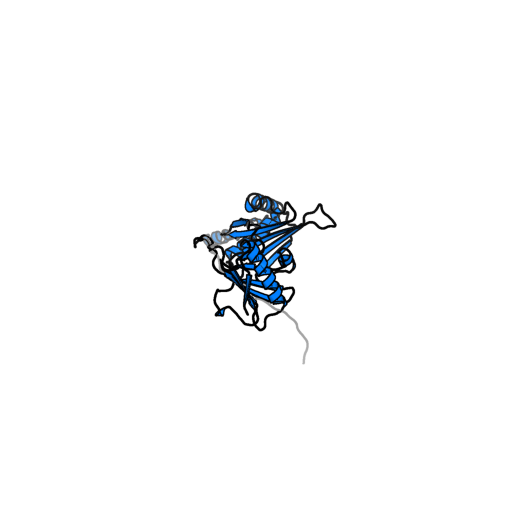TOM 767 N N . TYR A 1 94 ? 2.718 5.962 0.799 1.00 90.38 94 TYR A N 1
ATOM 768 C CA . TYR A 1 94 ? 1.342 5.439 0.773 1.00 90.38 94 TYR A CA 1
ATOM 769 C C . TYR A 1 94 ? 0.986 4.887 -0.612 1.00 90.38 94 TYR A C 1
ATOM 771 O O . TYR A 1 94 ? 1.259 5.522 -1.627 1.00 90.38 94 TYR A O 1
ATOM 779 N N . GLY A 1 95 ? 0.397 3.689 -0.640 1.00 86.19 95 GLY A N 1
ATOM 780 C CA . GLY A 1 95 ? 0.105 2.940 -1.869 1.00 86.19 95 GLY A CA 1
ATOM 781 C C . GLY A 1 95 ? 1.262 2.073 -2.373 1.00 86.19 95 GLY A C 1
ATOM 782 O O . GLY A 1 95 ? 1.082 1.336 -3.338 1.00 86.19 95 GLY A O 1
ATOM 783 N N . LYS A 1 96 ? 2.435 2.125 -1.724 1.00 89.75 96 LYS A N 1
ATOM 784 C CA . LYS A 1 96 ? 3.567 1.230 -1.991 1.00 89.75 96 LYS A CA 1
ATOM 785 C C . LYS A 1 96 ? 3.683 0.212 -0.866 1.00 89.75 96 LYS A C 1
ATOM 787 O O . LYS A 1 96 ? 4.010 0.589 0.261 1.00 89.75 96 LYS A O 1
ATOM 792 N N . PHE A 1 97 ? 3.439 -1.054 -1.181 1.00 91.56 97 PHE A N 1
ATOM 793 C CA . PHE A 1 97 ? 3.460 -2.145 -0.208 1.00 91.56 97 PHE A CA 1
ATOM 794 C C . PHE A 1 97 ? 4.451 -3.221 -0.619 1.00 91.56 97 PHE A C 1
ATOM 796 O O . PHE A 1 97 ? 4.511 -3.601 -1.784 1.00 91.56 97 PHE A O 1
ATOM 803 N N . HIS A 1 98 ? 5.237 -3.691 0.343 1.00 89.81 98 HIS A N 1
ATOM 804 C CA . HIS A 1 98 ? 6.150 -4.808 0.160 1.00 89.81 98 HIS A CA 1
ATOM 805 C C . HIS A 1 98 ? 5.377 -6.125 0.216 1.00 89.81 98 HIS A C 1
ATOM 807 O O . HIS A 1 98 ? 4.642 -6.368 1.170 1.00 89.81 98 HIS A O 1
ATOM 813 N N . VAL A 1 99 ? 5.548 -6.978 -0.794 1.00 89.31 99 VAL A N 1
ATOM 814 C CA . VAL A 1 99 ? 4.873 -8.289 -0.876 1.00 89.31 99 VAL A CA 1
ATOM 815 C C . VAL A 1 99 ? 5.294 -9.245 0.239 1.00 89.31 99 VAL A C 1
ATOM 817 O O . VAL A 1 99 ? 4.549 -10.164 0.564 1.00 89.31 99 VAL A O 1
ATOM 820 N N . GLY A 1 100 ? 6.467 -9.022 0.833 1.00 88.06 100 GLY A N 1
ATOM 821 C CA . GLY A 1 100 ? 6.973 -9.778 1.973 1.00 88.06 100 GLY A CA 1
ATOM 822 C C . GLY A 1 100 ? 6.477 -9.301 3.332 1.00 88.06 100 GLY A C 1
ATOM 823 O O . GLY A 1 100 ? 6.848 -9.926 4.310 1.00 88.06 100 GLY A O 1
ATOM 824 N N . ASP A 1 101 ? 5.668 -8.238 3.403 1.00 90.56 101 ASP A N 1
ATOM 825 C CA . ASP A 1 101 ? 5.253 -7.613 4.663 1.00 90.56 101 ASP A CA 1
ATOM 826 C C . ASP A 1 101 ? 3.723 -7.628 4.833 1.00 90.56 101 ASP A C 1
ATOM 828 O O . ASP A 1 101 ? 2.949 -7.790 3.885 1.00 90.56 101 ASP A O 1
ATOM 832 N N . SER A 1 102 ? 3.275 -7.383 6.066 1.00 92.62 102 SER A N 1
ATOM 833 C CA . SER A 1 102 ? 1.872 -7.109 6.392 1.00 92.62 102 SER A CA 1
ATOM 834 C C . SER A 1 102 ? 1.679 -5.660 6.848 1.00 92.62 102 SER A C 1
ATOM 836 O O . SER A 1 102 ? 2.530 -5.079 7.531 1.00 92.62 102 SER A O 1
ATOM 838 N N . TYR A 1 103 ? 0.535 -5.071 6.497 1.00 94.69 103 TYR A N 1
ATOM 839 C CA . TYR A 1 103 ? 0.222 -3.667 6.770 1.00 94.69 103 TYR A CA 1
ATOM 840 C C . TYR A 1 103 ? -1.146 -3.511 7.430 1.00 94.69 103 TYR A C 1
ATOM 842 O O . TYR A 1 103 ? -2.055 -4.302 7.200 1.00 94.69 103 TYR A O 1
ATOM 850 N N . ILE A 1 104 ? -1.297 -2.451 8.223 1.00 95.38 104 ILE A N 1
ATOM 851 C CA . ILE A 1 104 ? -2.572 -2.003 8.791 1.00 95.38 104 ILE A CA 1
ATOM 852 C C . ILE A 1 104 ? -2.867 -0.623 8.217 1.00 95.38 104 ILE A C 1
ATOM 854 O O . ILE A 1 104 ? -2.006 0.258 8.223 1.00 95.38 104 ILE A O 1
ATOM 858 N N . VAL A 1 105 ? -4.080 -0.426 7.726 1.00 95.62 105 VAL A N 1
ATOM 859 C CA . VAL A 1 105 ? -4.556 0.812 7.119 1.00 95.62 105 VAL A CA 1
ATOM 860 C C . VAL A 1 105 ? -5.844 1.215 7.820 1.00 95.62 105 VAL A C 1
ATOM 862 O O . VAL A 1 105 ? -6.824 0.482 7.789 1.00 95.62 105 VAL A O 1
ATOM 865 N N . LEU A 1 106 ? -5.847 2.384 8.448 1.00 95.25 106 LEU A N 1
ATOM 866 C CA . LEU A 1 106 ? -7.026 2.985 9.057 1.00 95.25 106 LEU A CA 1
ATOM 867 C C . LEU A 1 106 ? -7.502 4.132 8.174 1.00 95.25 106 LEU A C 1
ATOM 869 O O . LEU A 1 106 ? -6.775 5.108 7.971 1.00 95.25 106 LEU A O 1
ATOM 873 N N . ASN A 1 107 ? -8.733 4.032 7.690 1.00 94.94 107 ASN A N 1
ATOM 874 C CA . ASN A 1 107 ? -9.432 5.129 7.046 1.00 94.94 107 ASN A CA 1
ATOM 875 C C . ASN A 1 107 ? -10.440 5.731 8.030 1.00 94.94 107 ASN A C 1
ATOM 877 O O . ASN A 1 107 ? -11.353 5.051 8.494 1.00 94.94 107 ASN A O 1
ATOM 881 N N . THR A 1 108 ? -10.270 7.014 8.340 1.00 93.88 108 THR A N 1
ATOM 882 C CA . THR A 1 108 ? -11.179 7.774 9.204 1.00 93.88 108 THR A CA 1
ATOM 883 C C . THR A 1 108 ? -11.949 8.771 8.357 1.00 93.88 108 THR A C 1
ATOM 885 O O . THR A 1 108 ? -11.345 9.609 7.686 1.00 93.88 108 THR A O 1
ATOM 888 N N . TYR A 1 109 ? -13.277 8.717 8.395 1.00 91.38 109 TYR A N 1
ATOM 889 C CA . TYR A 1 109 ? -14.141 9.563 7.573 1.00 91.38 109 TYR A CA 1
ATOM 890 C C . TYR A 1 109 ? -15.408 9.975 8.320 1.00 91.38 109 TYR A C 1
ATOM 892 O O . TYR A 1 109 ? -15.779 9.401 9.340 1.00 91.38 109 TYR A O 1
ATOM 900 N N . THR A 1 110 ? -16.086 10.994 7.800 1.00 90.88 110 THR A N 1
ATOM 901 C CA . THR A 1 110 ? -17.395 11.438 8.287 1.00 90.88 110 THR A CA 1
ATOM 902 C C . THR A 1 110 ? -18.417 11.318 7.170 1.00 90.88 110 THR A C 1
ATOM 904 O O . THR A 1 110 ? -18.105 11.497 5.990 1.00 90.88 110 THR A O 1
ATOM 907 N N . LYS A 1 111 ? -19.664 11.003 7.527 1.00 85.19 111 LYS A N 1
ATOM 908 C CA . LYS A 1 111 ? -20.760 11.016 6.555 1.00 85.19 111 LYS A CA 1
ATOM 909 C C . LYS A 1 111 ? -21.285 12.444 6.394 1.00 85.19 111 LYS A C 1
ATOM 911 O O . LYS A 1 111 ? -21.382 13.167 7.386 1.00 85.19 111 LYS A O 1
ATOM 916 N N . PRO A 1 112 ? -21.685 12.854 5.178 1.00 77.69 112 PRO A N 1
ATOM 917 C CA . PRO A 1 112 ? -22.230 14.191 4.944 1.00 77.69 112 PRO A CA 1
ATOM 918 C C . PRO A 1 112 ? -23.493 14.469 5.774 1.00 77.69 112 PRO A C 1
ATOM 920 O O . PRO A 1 112 ? -23.737 15.614 6.141 1.00 77.69 112 PRO A O 1
ATOM 923 N N . GLU A 1 113 ? -24.247 13.420 6.108 1.00 79.12 113 GLU A N 1
ATOM 924 C CA . GLU A 1 113 ? -25.453 13.463 6.942 1.00 79.12 113 GLU A CA 1
ATOM 925 C C . GLU A 1 113 ? -25.161 13.705 8.432 1.00 79.12 113 GLU A C 1
ATOM 927 O O . GLU A 1 113 ? -26.026 14.195 9.152 1.00 79.12 113 GLU A O 1
ATOM 932 N N . ASN A 1 114 ? -23.961 13.358 8.913 1.00 77.06 114 ASN A N 1
ATOM 933 C CA . ASN A 1 114 ? -23.597 13.477 10.322 1.00 77.06 114 ASN A CA 1
ATOM 934 C C . ASN A 1 114 ? -22.091 13.737 10.469 1.00 77.06 114 ASN A C 1
ATOM 936 O O . ASN A 1 114 ? -21.293 12.814 10.643 1.00 77.06 114 ASN A O 1
ATOM 940 N N . ARG A 1 115 ? -21.709 15.016 10.354 1.00 73.94 115 ARG A N 1
ATOM 941 C CA . ARG A 1 115 ? -20.304 15.456 10.373 1.00 73.94 115 ARG A CA 1
ATOM 942 C C . ARG A 1 115 ? -19.629 15.331 11.737 1.00 73.94 115 ARG A C 1
ATOM 944 O O . ARG A 1 115 ? -18.404 15.318 11.779 1.00 73.94 115 ARG A O 1
ATOM 951 N N . ASP A 1 116 ? -20.407 15.208 12.808 1.00 76.94 116 ASP A N 1
ATOM 952 C CA . ASP A 1 116 ? -19.879 15.119 14.172 1.00 76.94 116 ASP A CA 1
ATOM 953 C C . ASP A 1 116 ? -19.474 13.687 14.548 1.00 76.94 116 ASP A C 1
ATOM 955 O O . ASP A 1 116 ? -18.736 13.481 15.510 1.00 76.94 116 ASP A O 1
ATOM 959 N N . LYS A 1 117 ? -19.927 12.681 13.785 1.00 85.06 117 LYS A N 1
ATOM 960 C CA . LYS A 1 117 ? -19.600 11.277 14.039 1.00 85.06 117 LYS A CA 1
ATOM 961 C C . LYS A 1 117 ? -18.510 10.785 13.091 1.00 85.06 117 LYS A C 1
ATOM 963 O O . LYS A 1 117 ? -18.744 10.614 11.893 1.00 85.06 117 LYS A O 1
ATOM 968 N N . LEU A 1 118 ? -17.340 10.505 13.660 1.00 88.38 118 LEU A N 1
ATOM 969 C CA . LEU A 1 118 ? -16.263 9.793 12.980 1.00 88.38 118 LEU A CA 1
ATOM 970 C C . LEU A 1 118 ? -16.650 8.321 12.792 1.00 88.38 118 LEU A C 1
ATOM 972 O O . LEU A 1 118 ? -17.257 7.698 13.667 1.00 88.38 118 LEU A O 1
ATOM 976 N N . LEU A 1 119 ? -16.326 7.795 11.617 1.00 91.50 119 LEU A N 1
ATOM 977 C CA . LEU A 1 119 ? -16.417 6.389 11.261 1.00 91.50 119 LEU A CA 1
ATOM 978 C C . LEU A 1 119 ? -15.031 5.899 10.864 1.00 91.50 119 LEU A C 1
ATOM 980 O O . LEU A 1 119 ? -14.218 6.664 10.335 1.00 91.50 119 LEU A O 1
ATOM 984 N N . TRP A 1 120 ? -14.798 4.617 11.109 1.00 94.69 120 TRP A N 1
ATOM 985 C CA . TRP A 1 120 ? -13.499 3.993 10.939 1.00 94.69 120 TRP A CA 1
ATOM 986 C C . TRP A 1 120 ? -13.643 2.694 10.154 1.00 94.69 120 TRP A C 1
ATOM 988 O O . TRP A 1 120 ? -14.441 1.828 10.509 1.00 94.69 120 TRP A O 1
ATOM 998 N N . ASP A 1 121 ? -12.843 2.566 9.105 1.00 95.19 121 ASP A N 1
ATOM 999 C CA . ASP A 1 121 ? -12.622 1.316 8.387 1.00 95.19 121 ASP A CA 1
ATOM 1000 C C . ASP A 1 121 ? -11.157 0.915 8.606 1.00 95.19 121 ASP A C 1
ATOM 1002 O O . ASP A 1 121 ? -10.240 1.669 8.262 1.00 95.19 121 ASP A O 1
ATOM 1006 N N . ILE A 1 122 ? -10.925 -0.251 9.214 1.00 95.75 122 ILE A N 1
ATOM 1007 C CA . ILE A 1 122 ? -9.586 -0.808 9.420 1.00 95.75 122 ILE A CA 1
ATOM 1008 C C . ILE A 1 122 ? -9.385 -1.935 8.418 1.00 95.75 122 ILE A C 1
ATOM 1010 O O . ILE A 1 122 ? -10.109 -2.924 8.428 1.00 95.75 122 ILE A O 1
ATOM 1014 N N . HIS A 1 123 ? -8.370 -1.811 7.579 1.00 96.00 123 HIS A N 1
ATOM 1015 C CA . HIS A 1 123 ? -7.971 -2.824 6.619 1.00 96.00 123 HIS A CA 1
ATOM 1016 C C . HIS A 1 123 ? -6.619 -3.385 7.045 1.00 96.00 123 HIS A C 1
ATOM 1018 O O . HIS A 1 123 ? -5.673 -2.624 7.245 1.00 96.00 123 HIS A O 1
ATOM 1024 N N . PHE A 1 124 ? -6.495 -4.704 7.153 1.00 95.38 124 PHE A N 1
ATOM 1025 C CA . PHE A 1 124 ? -5.184 -5.341 7.245 1.00 95.38 124 PHE A CA 1
ATOM 1026 C C . PHE A 1 124 ? -4.867 -6.014 5.918 1.00 95.38 124 PHE A C 1
ATOM 1028 O O . PHE A 1 124 ? -5.619 -6.866 5.444 1.00 95.38 124 PHE A O 1
ATOM 1035 N N . TRP A 1 125 ? -3.763 -5.590 5.312 1.00 95.38 125 TRP A N 1
ATOM 1036 C CA . TRP A 1 125 ? -3.294 -6.086 4.028 1.00 95.38 125 TRP A CA 1
ATOM 1037 C C . TRP A 1 125 ? -2.186 -7.112 4.238 1.00 95.38 125 TRP A C 1
ATOM 1039 O O . TRP A 1 125 ? -1.262 -6.885 5.025 1.00 95.38 125 TRP A O 1
ATOM 1049 N N . ILE A 1 126 ? -2.290 -8.235 3.531 1.00 93.81 126 ILE A N 1
ATOM 1050 C CA . ILE A 1 126 ? -1.363 -9.364 3.616 1.00 93.81 126 ILE A CA 1
ATOM 1051 C C . ILE A 1 126 ? -0.677 -9.543 2.265 1.00 93.81 126 ILE A C 1
ATOM 1053 O O . ILE A 1 126 ? -1.338 -9.869 1.272 1.00 93.81 126 ILE A O 1
ATOM 1057 N N . GLY A 1 127 ? 0.643 -9.372 2.256 1.00 91.31 127 GLY A N 1
ATOM 1058 C CA . GLY A 1 127 ? 1.477 -9.672 1.103 1.00 91.31 127 GLY A CA 1
ATOM 1059 C C . GLY A 1 127 ? 1.591 -11.174 0.846 1.00 91.31 127 GLY A C 1
ATOM 1060 O O . GLY A 1 127 ? 1.504 -11.989 1.768 1.00 91.31 127 GLY A O 1
ATOM 1061 N N . SER A 1 128 ? 1.774 -11.559 -0.416 1.00 88.56 128 SER A N 1
ATOM 1062 C CA . SER A 1 128 ? 1.870 -12.965 -0.833 1.00 88.56 128 SER A CA 1
ATOM 1063 C C . SER A 1 128 ? 3.088 -13.704 -0.268 1.00 88.56 128 SER A C 1
ATOM 1065 O O . SER A 1 128 ? 3.046 -14.927 -0.134 1.00 88.56 128 SER A O 1
ATOM 1067 N N . GLU A 1 129 ? 4.142 -12.973 0.098 1.00 86.19 129 GLU A N 1
ATOM 1068 C CA . GLU A 1 129 ? 5.378 -13.490 0.693 1.00 86.19 129 GLU A CA 1
ATOM 1069 C C . GLU A 1 129 ? 5.474 -13.203 2.207 1.00 86.19 129 GLU A C 1
ATOM 1071 O O . GLU A 1 129 ? 6.493 -13.523 2.820 1.00 86.19 129 GLU A O 1
ATOM 1076 N N . SER A 1 130 ? 4.434 -12.622 2.825 1.00 85.00 130 SER A N 1
ATOM 1077 C CA . SER A 1 130 ? 4.437 -12.291 4.257 1.00 85.00 130 SER A CA 1
ATOM 1078 C C . SER A 1 130 ? 4.378 -13.537 5.144 1.00 85.00 130 SER A C 1
ATOM 1080 O O . SER A 1 130 ? 3.715 -14.536 4.835 1.00 85.00 130 SER A O 1
ATOM 1082 N N . THR A 1 131 ? 5.083 -13.488 6.274 1.00 82.75 131 THR A N 1
ATOM 1083 C CA . THR A 1 131 ? 5.213 -14.632 7.179 1.00 82.75 131 THR A CA 1
ATOM 1084 C C . THR A 1 131 ? 4.027 -14.762 8.139 1.00 82.75 131 THR A C 1
ATOM 1086 O O . THR A 1 131 ? 3.265 -13.827 8.384 1.00 82.75 131 THR A O 1
ATOM 1089 N N . GLN A 1 132 ? 3.854 -15.959 8.711 1.00 80.75 132 GLN A N 1
ATOM 1090 C CA . GLN A 1 132 ? 2.729 -16.259 9.606 1.00 80.75 132 GLN A CA 1
ATOM 1091 C C . GLN A 1 132 ? 2.672 -15.388 10.854 1.00 80.75 132 GLN A C 1
ATOM 1093 O O . GLN A 1 132 ? 1.590 -15.003 11.303 1.00 80.75 132 GLN A O 1
ATOM 1098 N N . ASP A 1 133 ? 3.830 -15.067 11.406 1.00 80.69 133 ASP A N 1
ATOM 1099 C CA . ASP A 1 133 ? 3.946 -14.156 12.528 1.00 80.69 133 ASP A CA 1
ATOM 1100 C C . ASP A 1 133 ? 3.532 -12.725 12.166 1.00 80.69 133 ASP A C 1
ATOM 1102 O O . ASP A 1 133 ? 2.870 -12.070 12.972 1.00 80.69 133 ASP A O 1
ATOM 1106 N N . GLU A 1 134 ? 3.838 -12.250 10.960 1.00 82.31 134 GLU A N 1
ATOM 1107 C CA . GLU A 1 134 ? 3.507 -10.892 10.525 1.00 82.31 134 GLU A CA 1
ATOM 1108 C C . GLU A 1 134 ? 2.015 -10.703 10.290 1.00 82.31 134 GLU A C 1
ATOM 1110 O O . GLU A 1 134 ? 1.421 -9.802 10.888 1.00 82.31 134 GLU A O 1
ATOM 1115 N N . TYR A 1 135 ? 1.380 -11.563 9.484 1.00 86.12 135 TYR A N 1
ATOM 1116 C CA . TYR A 1 135 ? -0.059 -11.428 9.249 1.00 86.12 135 TYR A CA 1
ATOM 1117 C C . TYR A 1 135 ? -0.874 -11.781 10.499 1.00 86.12 135 TYR A C 1
ATOM 1119 O O . TYR A 1 135 ? -1.938 -11.202 10.725 1.00 86.12 135 TYR A O 1
ATOM 1127 N N . GLY A 1 136 ? -0.372 -12.685 11.351 1.00 87.19 136 GLY A N 1
ATOM 1128 C CA . GLY A 1 136 ? -0.958 -12.966 12.662 1.00 87.19 136 GLY A CA 1
ATOM 1129 C C . GLY A 1 136 ? -0.893 -11.748 13.585 1.00 87.19 136 GLY A C 1
ATOM 1130 O O . GLY A 1 136 ? -1.889 -11.395 14.221 1.00 87.19 136 GLY A O 1
ATOM 1131 N N . THR A 1 137 ? 0.246 -11.051 13.595 1.00 87.50 137 THR A N 1
ATOM 1132 C CA . THR A 1 137 ? 0.406 -9.784 14.322 1.00 87.50 137 THR A CA 1
ATOM 1133 C C . THR A 1 137 ? -0.515 -8.709 13.755 1.00 87.50 137 THR A C 1
ATOM 1135 O O . THR A 1 137 ? -1.177 -8.029 14.532 1.00 87.50 137 THR A O 1
ATOM 1138 N N . ALA A 1 138 ? -0.611 -8.567 12.429 1.00 89.50 138 ALA A N 1
ATOM 1139 C CA . ALA A 1 138 ? -1.484 -7.582 11.789 1.00 89.50 138 ALA A CA 1
ATOM 1140 C C . ALA A 1 138 ? -2.959 -7.785 12.172 1.00 89.50 138 ALA A C 1
ATOM 1142 O O . ALA A 1 138 ? -3.643 -6.823 12.528 1.00 89.50 138 ALA A O 1
ATOM 1143 N N . ALA A 1 139 ? -3.432 -9.035 12.164 1.00 88.62 139 ALA A N 1
ATOM 1144 C CA . ALA A 1 139 ? -4.792 -9.380 12.566 1.00 88.62 139 ALA A CA 1
ATOM 1145 C C . ALA A 1 139 ? -5.041 -9.086 14.055 1.00 88.62 139 ALA A C 1
ATOM 1147 O O . ALA A 1 139 ? -6.013 -8.416 14.396 1.00 88.62 139 ALA A O 1
ATOM 1148 N N . TYR A 1 140 ? -4.138 -9.517 14.942 1.00 88.19 140 TYR A N 1
ATOM 1149 C CA . TYR A 1 140 ? -4.241 -9.234 16.377 1.00 88.19 140 TYR A CA 1
ATOM 1150 C C . TYR A 1 140 ? -4.256 -7.722 16.663 1.00 88.19 140 TYR A C 1
ATOM 1152 O O . TYR A 1 140 ? -5.100 -7.228 17.409 1.00 88.19 140 TYR A O 1
ATOM 1160 N N . LYS A 1 141 ? -3.361 -6.971 16.016 1.00 90.50 141 LYS A N 1
ATOM 1161 C CA . LYS A 1 141 ? -3.233 -5.519 16.178 1.00 90.50 141 LYS A CA 1
ATOM 1162 C C . LYS A 1 141 ? -4.405 -4.734 15.598 1.00 90.50 141 LYS A C 1
ATOM 1164 O O . LYS A 1 141 ? -4.727 -3.668 16.108 1.00 90.50 141 LYS A O 1
ATOM 1169 N N . THR A 1 142 ? -5.072 -5.269 14.581 1.00 91.00 142 THR A N 1
ATOM 1170 C CA . THR A 1 142 ? -6.318 -4.703 14.046 1.00 91.00 142 THR A CA 1
ATOM 1171 C C . THR A 1 142 ? -7.439 -4.744 15.081 1.00 91.00 142 THR A C 1
ATOM 1173 O O . THR A 1 142 ? -8.133 -3.747 15.261 1.00 91.00 142 THR A O 1
ATOM 1176 N N . VAL A 1 143 ? -7.577 -5.859 15.807 1.00 89.62 143 VAL A N 1
ATOM 1177 C CA . VAL A 1 143 ? -8.563 -5.986 16.894 1.00 89.62 143 VAL A CA 1
ATOM 1178 C C . VAL A 1 143 ? -8.239 -5.026 18.038 1.00 89.62 143 VAL A C 1
ATOM 1180 O O . VAL A 1 143 ? -9.128 -4.358 18.552 1.00 89.62 143 VAL A O 1
ATOM 1183 N N . GLU A 1 144 ? -6.961 -4.905 18.399 1.00 88.62 144 GLU A N 1
ATOM 1184 C CA . GLU A 1 144 ? -6.504 -3.960 19.425 1.00 88.62 144 GLU A CA 1
ATOM 1185 C C . GLU A 1 144 ? -6.825 -2.496 19.059 1.00 88.62 144 GLU A C 1
ATOM 1187 O O . GLU A 1 144 ? -7.271 -1.721 19.907 1.00 88.62 144 GLU A O 1
ATOM 1192 N N . LEU A 1 145 ? -6.646 -2.122 17.787 1.00 89.50 145 LEU A N 1
ATOM 1193 C CA . LEU A 1 145 ? -7.006 -0.798 17.281 1.00 89.50 145 LEU A CA 1
ATOM 1194 C C . LEU A 1 145 ? -8.526 -0.566 17.289 1.00 89.50 145 LEU A C 1
ATOM 1196 O O . LEU A 1 145 ? -8.969 0.524 17.641 1.00 89.50 145 LEU A O 1
ATOM 1200 N N . ASP A 1 146 ? -9.327 -1.566 16.926 1.00 90.94 146 ASP A N 1
ATOM 1201 C CA . ASP A 1 146 ? -10.790 -1.470 16.983 1.00 90.94 146 ASP A CA 1
ATOM 1202 C C . ASP A 1 146 ? -11.290 -1.290 18.426 1.00 90.94 146 ASP A C 1
ATOM 1204 O O . ASP A 1 146 ? -12.079 -0.385 18.702 1.00 90.94 146 ASP A O 1
ATOM 1208 N N . ASP A 1 147 ? -10.752 -2.064 19.376 1.00 88.00 147 ASP A N 1
ATOM 1209 C CA . ASP A 1 147 ? -11.063 -1.929 20.805 1.00 88.00 147 ASP A CA 1
ATOM 1210 C C . ASP A 1 147 ? -10.761 -0.506 21.316 1.00 88.00 147 ASP A C 1
ATOM 1212 O O . ASP A 1 147 ? -11.559 0.069 22.065 1.00 88.00 147 ASP A O 1
ATOM 1216 N N . LYS A 1 148 ? -9.656 0.107 20.863 1.00 86.06 148 LYS A N 1
ATOM 1217 C CA . LYS A 1 148 ? -9.311 1.507 21.169 1.00 86.06 148 LYS A CA 1
ATOM 1218 C C . LYS A 1 148 ? -10.324 2.509 20.608 1.00 86.06 148 LYS A C 1
ATOM 1220 O O . LYS A 1 148 ? -10.629 3.509 21.254 1.00 86.06 148 LYS A O 1
ATOM 1225 N N . LEU A 1 149 ? -10.866 2.240 19.423 1.00 86.50 149 LEU A N 1
ATOM 1226 C CA . LEU A 1 149 ? -11.893 3.063 18.772 1.00 86.50 149 LEU A CA 1
ATOM 1227 C C . LEU A 1 149 ? -13.312 2.763 19.297 1.00 86.50 149 LEU A C 1
ATOM 1229 O O . LEU A 1 149 ? -14.306 3.229 18.735 1.00 86.50 149 LEU A O 1
ATOM 1233 N N . GLY A 1 150 ? -13.424 2.004 20.393 1.00 83.81 150 GLY A N 1
ATOM 1234 C CA . GLY A 1 150 ? -14.690 1.671 21.040 1.00 83.81 150 GLY A CA 1
ATOM 1235 C C . GLY A 1 150 ? -15.446 0.511 20.389 1.00 83.81 150 GLY A C 1
ATOM 1236 O O . GLY A 1 150 ? -16.639 0.357 20.649 1.00 83.81 150 GLY A O 1
ATOM 1237 N N . GLY A 1 151 ? -14.786 -0.299 19.553 1.00 85.81 151 GLY A N 1
ATOM 1238 C CA . GLY A 1 151 ? -15.390 -1.449 18.870 1.00 85.81 151 GLY A CA 1
ATOM 1239 C C . GLY A 1 151 ? -16.389 -1.053 17.780 1.00 85.81 151 GLY A C 1
ATOM 1240 O O . GLY A 1 151 ? -17.377 -1.753 17.545 1.00 85.81 151 GLY A O 1
ATOM 1241 N N . HIS A 1 152 ? -16.211 0.132 17.195 1.00 86.56 152 HIS A N 1
ATOM 1242 C CA . HIS A 1 152 ? -17.096 0.692 16.174 1.00 86.56 152 HIS A CA 1
ATOM 1243 C C . HIS A 1 152 ? -16.505 0.634 14.764 1.00 86.56 152 HIS A C 1
ATOM 1245 O O . HIS A 1 152 ? -17.189 1.043 13.820 1.00 86.56 152 HIS A O 1
ATOM 1251 N N . ALA A 1 153 ? -15.261 0.177 14.611 1.00 91.25 153 ALA A N 1
ATOM 1252 C CA . ALA A 1 153 ? -14.616 0.120 13.315 1.00 91.25 153 ALA A CA 1
ATOM 1253 C C . ALA A 1 153 ? -15.034 -1.141 12.548 1.00 91.25 153 ALA A C 1
ATOM 1255 O O . ALA A 1 153 ? -15.260 -2.208 13.118 1.00 91.25 153 ALA A O 1
ATOM 1256 N N . VAL A 1 154 ? -15.129 -1.029 11.226 1.00 93.94 154 VAL A N 1
ATOM 1257 C CA . VAL A 1 154 ? -15.332 -2.198 10.363 1.00 93.94 154 VAL A CA 1
ATOM 1258 C C . VAL A 1 154 ? -13.966 -2.760 9.991 1.00 93.94 154 VAL A C 1
ATOM 1260 O O . VAL A 1 154 ? -13.105 -2.029 9.506 1.00 93.94 154 VAL A O 1
ATOM 1263 N N . GLN A 1 155 ? -13.762 -4.054 10.231 1.00 93.81 155 GLN A N 1
ATOM 1264 C CA . GLN A 1 155 ? -12.502 -4.737 9.948 1.00 93.81 155 GLN A CA 1
ATOM 1265 C C . GLN A 1 155 ? -12.567 -5.436 8.584 1.00 93.81 155 GLN A C 1
ATOM 1267 O O . GLN A 1 155 ? -13.450 -6.261 8.340 1.00 93.81 155 GLN A O 1
ATOM 1272 N N . HIS A 1 156 ? -11.605 -5.146 7.714 1.00 93.81 156 HIS A N 1
ATOM 1273 C CA . HIS A 1 156 ? -11.491 -5.690 6.363 1.00 93.81 156 HIS A CA 1
ATOM 1274 C C . HIS A 1 156 ? -10.183 -6.464 6.219 1.00 93.81 156 HIS A C 1
ATOM 1276 O O . HIS A 1 156 ? -9.110 -5.983 6.591 1.00 93.81 156 HIS A O 1
ATOM 1282 N N . ARG A 1 157 ? -10.267 -7.669 5.652 1.00 94.62 157 ARG A N 1
ATOM 1283 C CA . ARG A 1 157 ? -9.097 -8.481 5.310 1.00 94.62 157 ARG A CA 1
ATOM 1284 C C . ARG A 1 157 ? -8.767 -8.292 3.839 1.00 94.62 157 ARG A C 1
ATOM 1286 O O . ARG A 1 157 ? -9.499 -8.791 2.989 1.00 94.62 157 ARG A O 1
ATOM 1293 N N . GLU A 1 158 ? -7.638 -7.660 3.561 1.00 94.44 158 GLU A N 1
ATOM 1294 C CA . GLU A 1 158 ? -7.150 -7.426 2.205 1.00 94.44 158 GLU A CA 1
ATOM 1295 C C . GLU A 1 158 ? -5.988 -8.384 1.909 1.00 94.44 158 GLU A C 1
ATOM 1297 O O . GLU A 1 158 ? -5.075 -8.557 2.717 1.00 94.44 158 GLU A O 1
ATOM 1302 N N . VAL A 1 159 ? -6.022 -9.046 0.757 1.00 92.88 159 VAL A N 1
ATOM 1303 C CA . VAL A 1 159 ? -4.947 -9.945 0.309 1.00 92.88 159 VAL A CA 1
ATOM 1304 C C . VAL A 1 159 ? -4.376 -9.389 -0.980 1.00 92.88 159 VAL A C 1
ATOM 1306 O O . VAL A 1 159 ? -5.146 -8.939 -1.830 1.00 92.88 159 VAL A O 1
ATOM 1309 N N . GLU A 1 160 ? -3.053 -9.460 -1.139 1.00 90.56 160 GLU A N 1
ATOM 1310 C CA . GLU A 1 160 ? -2.382 -9.071 -2.379 1.00 90.56 160 GLU A CA 1
ATOM 1311 C C . GLU A 1 160 ? -3.102 -9.634 -3.615 1.00 90.56 160 GLU A C 1
ATOM 1313 O O . GLU A 1 160 ? -3.332 -10.840 -3.753 1.00 90.56 160 GLU A O 1
ATOM 1318 N N . GLY A 1 161 ? -3.465 -8.741 -4.534 1.00 85.19 161 GLY A N 1
ATOM 1319 C CA . GLY A 1 161 ? -4.114 -9.090 -5.789 1.00 85.19 161 GLY A CA 1
ATOM 1320 C C . GLY A 1 161 ? -5.569 -9.547 -5.646 1.00 85.19 161 GLY A C 1
ATOM 1321 O O . GLY A 1 161 ? -6.123 -10.086 -6.608 1.00 85.19 161 GLY A O 1
ATOM 1322 N N . SER A 1 162 ? -6.202 -9.379 -4.490 1.00 87.88 162 SER A N 1
ATOM 1323 C CA . SER A 1 162 ? -7.640 -9.603 -4.271 1.00 87.88 162 SER A CA 1
ATOM 1324 C C . SER A 1 162 ? -8.247 -8.515 -3.382 1.00 87.88 162 SER A C 1
ATOM 1326 O O . SER A 1 162 ? -9.189 -8.779 -2.638 1.00 87.88 162 SER A O 1
ATOM 1328 N N . GLU A 1 163 ? -7.689 -7.308 -3.437 1.00 90.94 163 GLU A N 1
ATOM 1329 C CA . GLU A 1 163 ? -8.131 -6.172 -2.640 1.00 90.94 163 GLU A CA 1
ATOM 1330 C C . GLU A 1 163 ? -9.511 -5.669 -3.066 1.00 90.94 163 GLU A C 1
ATOM 1332 O O . GLU A 1 163 ? -9.895 -5.734 -4.239 1.00 90.94 163 GLU A O 1
ATOM 1337 N N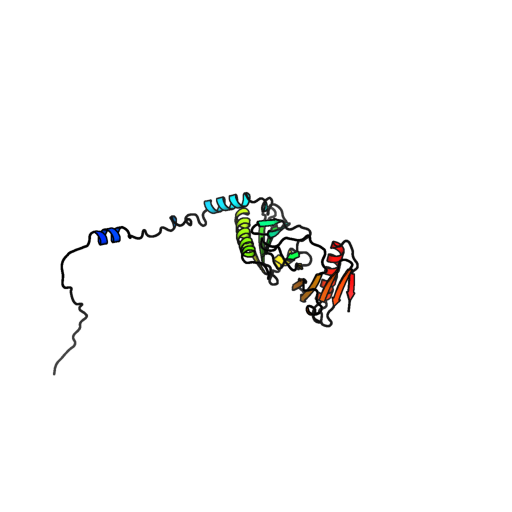 . THR A 1 164 ? -10.251 -5.134 -2.100 1.00 91.12 164 THR A N 1
ATOM 1338 C CA . THR A 1 164 ? -11.555 -4.521 -2.342 1.00 91.12 164 THR A CA 1
ATOM 1339 C C . THR A 1 164 ? -11.435 -3.186 -3.083 1.00 91.12 164 THR A C 1
ATOM 1341 O O . THR A 1 164 ? -10.487 -2.423 -2.888 1.00 91.12 164 THR A O 1
ATOM 1344 N N . ASP A 1 165 ? -12.448 -2.844 -3.887 1.00 88.62 165 ASP A N 1
ATOM 1345 C CA . ASP A 1 165 ? -12.511 -1.540 -4.568 1.00 88.62 165 ASP A CA 1
ATOM 1346 C C . ASP A 1 165 ? -12.488 -0.370 -3.569 1.00 88.62 165 ASP A C 1
ATOM 1348 O O . ASP A 1 165 ? -11.926 0.689 -3.853 1.00 88.62 165 ASP A O 1
ATOM 1352 N N . LEU A 1 166 ? -13.060 -0.576 -2.375 1.00 91.38 166 LEU A N 1
ATOM 1353 C CA . LEU A 1 166 ? -13.009 0.379 -1.271 1.00 91.38 166 LEU A CA 1
ATOM 1354 C C . LEU A 1 166 ? -11.559 0.649 -0.852 1.00 91.38 166 LEU A C 1
ATOM 1356 O O . LEU A 1 166 ? -11.153 1.808 -0.792 1.00 91.38 166 LEU A O 1
ATOM 1360 N N . PHE A 1 167 ? -10.766 -0.401 -0.631 1.00 92.81 167 PHE A N 1
ATOM 1361 C CA . PHE A 1 167 ? -9.360 -0.261 -0.263 1.00 92.81 167 PHE A CA 1
ATOM 1362 C C . PHE A 1 167 ? -8.537 0.425 -1.354 1.00 92.81 167 PHE A C 1
ATOM 1364 O O . PHE A 1 167 ? -7.763 1.341 -1.072 1.00 92.81 167 PHE A O 1
ATOM 1371 N N . LEU A 1 168 ? -8.737 0.030 -2.613 1.00 88.81 168 LEU A N 1
ATOM 1372 C CA . LEU A 1 168 ? -8.045 0.632 -3.753 1.00 88.81 168 LEU A CA 1
ATOM 1373 C C . LEU A 1 168 ? -8.379 2.124 -3.903 1.00 88.81 168 LEU A C 1
ATOM 1375 O O . LEU A 1 168 ? -7.497 2.904 -4.259 1.00 88.81 168 LEU A O 1
ATOM 1379 N N . SER A 1 169 ? -9.611 2.537 -3.578 1.00 90.19 169 SER A N 1
ATOM 1380 C CA . SER A 1 169 ? -10.063 3.933 -3.688 1.00 90.19 169 SER A CA 1
ATOM 1381 C C . SER A 1 169 ? -9.314 4.920 -2.786 1.00 90.19 169 SER A C 1
ATOM 1383 O O . SER A 1 169 ? -9.317 6.123 -3.050 1.00 90.19 169 SER A O 1
ATOM 1385 N N . TYR A 1 170 ? -8.645 4.434 -1.736 1.00 90.44 170 TYR A N 1
ATOM 1386 C CA . TYR A 1 170 ? -7.872 5.282 -0.828 1.00 90.44 170 TYR A CA 1
ATOM 1387 C C . TYR A 1 170 ? -6.555 5.769 -1.435 1.00 90.44 170 TYR A C 1
ATOM 1389 O O . TYR A 1 170 ? -5.988 6.766 -0.977 1.00 90.44 170 TYR A O 1
ATOM 1397 N N . PHE A 1 171 ? -6.050 5.072 -2.452 1.00 88.88 171 PHE A N 1
ATOM 1398 C CA . PHE A 1 171 ? -4.747 5.337 -3.045 1.00 88.88 171 PHE A CA 1
ATOM 1399 C C . PHE A 1 171 ? -4.889 6.048 -4.390 1.00 88.88 171 PHE A C 1
ATOM 1401 O O . PHE A 1 171 ? -5.852 5.869 -5.138 1.00 88.88 171 PHE A O 1
ATOM 1408 N N . LYS A 1 172 ? -3.912 6.903 -4.707 1.00 79.56 172 LYS A N 1
ATOM 1409 C CA . LYS A 1 172 ? -3.947 7.713 -5.929 1.00 79.56 172 LYS A CA 1
ATOM 1410 C C . LYS A 1 172 ? -4.013 6.815 -7.165 1.00 79.56 172 LYS A C 1
ATOM 1412 O O . LYS A 1 172 ? -3.203 5.911 -7.337 1.00 79.56 172 LYS A O 1
ATOM 1417 N N . GLY A 1 173 ? -4.974 7.094 -8.043 1.00 73.31 173 GLY A N 1
ATOM 1418 C CA . GLY A 1 173 ? -5.165 6.333 -9.274 1.00 73.31 173 GLY A CA 1
ATOM 1419 C C . GLY A 1 173 ? -5.722 4.922 -9.061 1.00 73.31 173 GLY A C 1
ATOM 1420 O O . GLY A 1 173 ? -5.499 4.085 -9.933 1.00 73.31 173 GLY A O 1
ATOM 1421 N N . ASN A 1 174 ? -6.392 4.657 -7.931 1.00 79.44 174 ASN A N 1
ATOM 1422 C CA . ASN A 1 174 ? -7.123 3.423 -7.609 1.00 79.44 174 ASN A CA 1
ATOM 1423 C C . ASN A 1 174 ? -6.317 2.127 -7.800 1.00 79.44 174 ASN A C 1
ATOM 1425 O O . ASN A 1 174 ? -6.844 1.124 -8.281 1.00 79.44 174 ASN A O 1
ATOM 1429 N N . HIS A 1 175 ? -5.027 2.151 -7.478 1.00 78.62 175 HIS A N 1
ATOM 1430 C CA . HIS A 1 175 ? -4.164 0.981 -7.595 1.00 78.62 175 HIS A CA 1
ATOM 1431 C C . HIS A 1 175 ? -3.052 1.023 -6.545 1.00 78.62 175 HIS A C 1
ATOM 1433 O O . HIS A 1 175 ? -2.769 2.062 -5.943 1.00 78.62 175 HIS A O 1
ATOM 1439 N N . LEU A 1 176 ? -2.423 -0.132 -6.349 1.00 87.06 176 LEU A N 1
ATOM 1440 C CA . LEU A 1 176 ? -1.286 -0.320 -5.460 1.00 87.06 176 LEU A CA 1
ATOM 1441 C C . LEU A 1 176 ? -0.035 -0.612 -6.280 1.00 87.06 176 LEU A C 1
ATOM 1443 O O . LEU A 1 176 ? -0.099 -1.245 -7.338 1.00 87.06 176 LEU A O 1
ATOM 1447 N N . LYS A 1 177 ? 1.108 -0.176 -5.755 1.00 86.62 177 LYS A N 1
ATOM 1448 C CA . LYS A 1 177 ? 2.430 -0.546 -6.245 1.00 86.62 177 LYS A CA 1
ATOM 1449 C C . LYS A 1 177 ? 3.006 -1.613 -5.325 1.00 86.62 177 LYS A C 1
ATOM 1451 O O . LYS A 1 177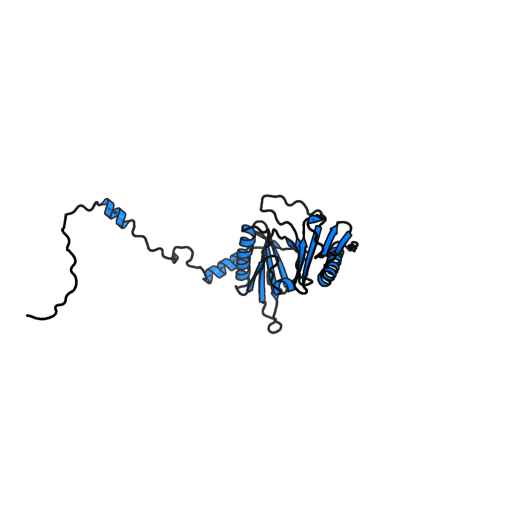 ? 3.385 -1.315 -4.191 1.00 86.62 177 LYS A O 1
ATOM 1456 N N . TYR A 1 178 ? 3.097 -2.840 -5.824 1.00 88.62 178 TYR A N 1
ATOM 1457 C CA . TYR A 1 178 ? 3.729 -3.928 -5.088 1.00 88.62 178 TYR A CA 1
ATOM 1458 C C . TYR A 1 178 ? 5.243 -3.869 -5.272 1.00 88.62 178 TYR A C 1
ATOM 1460 O O . TYR A 1 178 ? 5.745 -3.907 -6.398 1.00 88.62 178 TYR A O 1
ATOM 1468 N N . LEU A 1 179 ? 5.958 -3.758 -4.159 1.00 85.44 179 LEU A N 1
ATOM 1469 C CA . LEU A 1 179 ? 7.410 -3.766 -4.083 1.00 85.44 179 LEU A CA 1
ATOM 1470 C C . LEU A 1 179 ? 7.889 -5.162 -3.692 1.00 85.44 179 LEU A C 1
ATOM 1472 O O . LEU A 1 179 ? 7.304 -5.806 -2.823 1.00 85.44 179 LEU A O 1
ATOM 1476 N N . SER A 1 180 ? 8.974 -5.620 -4.306 1.00 80.88 180 SER A N 1
ATOM 1477 C CA . SER A 1 180 ? 9.612 -6.876 -3.916 1.00 80.88 180 SER A CA 1
ATOM 1478 C C . SER A 1 180 ? 10.307 -6.747 -2.558 1.00 80.88 180 SER A C 1
ATOM 1480 O O . SER A 1 180 ? 10.727 -5.654 -2.161 1.00 80.88 180 SER A O 1
ATOM 1482 N N . GLY A 1 181 ? 10.491 -7.875 -1.875 1.00 81.25 181 GLY A N 1
ATOM 1483 C CA . GLY A 1 181 ? 11.145 -7.930 -0.570 1.00 81.25 181 GLY A CA 1
ATOM 1484 C C . GLY A 1 181 ? 10.211 -7.559 0.579 1.00 81.25 181 GLY A C 1
ATOM 1485 O O . GLY A 1 181 ? 8.995 -7.522 0.414 1.00 81.25 181 GLY A O 1
ATOM 1486 N N . GLY A 1 182 ? 10.805 -7.298 1.739 1.00 75.88 182 GLY A N 1
ATOM 1487 C CA . GLY A 1 182 ? 10.119 -7.019 2.996 1.00 75.88 182 GLY A CA 1
ATOM 1488 C C . GLY A 1 182 ? 11.120 -6.885 4.143 1.00 75.88 182 GLY A C 1
ATOM 1489 O O . GLY A 1 182 ? 12.334 -7.050 3.953 1.00 75.88 182 GLY A O 1
ATOM 1490 N N . VAL A 1 183 ? 10.636 -6.564 5.337 1.00 70.38 183 VAL A N 1
ATOM 1491 C CA . VAL A 1 183 ? 11.419 -6.627 6.565 1.00 70.38 183 VAL A CA 1
ATOM 1492 C C . VAL A 1 183 ? 11.759 -8.079 6.826 1.00 70.38 183 VAL A C 1
ATOM 1494 O O . VAL A 1 183 ? 10.917 -8.899 7.160 1.00 70.38 183 VAL A O 1
ATOM 1497 N N . ALA A 1 184 ? 13.043 -8.402 6.709 1.00 61.38 184 ALA A N 1
ATOM 1498 C CA . ALA A 1 184 ? 13.495 -9.719 7.092 1.00 61.38 184 ALA A CA 1
ATOM 1499 C C . ALA A 1 184 ? 13.117 -9.985 8.557 1.00 61.38 184 ALA A C 1
ATOM 1501 O O . ALA A 1 184 ? 13.482 -9.216 9.458 1.00 61.38 184 ALA A O 1
ATOM 1502 N N . THR A 1 185 ? 12.444 -11.118 8.786 1.00 54.56 185 THR A N 1
ATOM 1503 C CA . THR A 1 185 ? 12.350 -11.808 10.083 1.00 54.56 185 THR A CA 1
ATOM 1504 C C . THR A 1 185 ? 13.643 -11.572 10.863 1.00 54.56 185 THR A C 1
ATOM 1506 O O . THR A 1 185 ? 14.684 -11.730 10.229 1.00 54.56 185 THR A O 1
ATOM 1509 N N . GLY A 1 186 ? 13.585 -11.202 12.153 1.00 47.81 186 GLY A N 1
ATOM 1510 C CA . GLY A 1 186 ? 14.640 -10.715 13.086 1.00 47.81 186 GLY A CA 1
ATOM 1511 C C . GLY A 1 186 ? 16.102 -11.219 13.032 1.00 47.81 186 GLY A C 1
ATOM 1512 O O . GLY A 1 186 ? 16.751 -11.294 14.067 1.00 47.81 186 GLY A O 1
ATOM 1513 N N . PHE A 1 187 ? 16.644 -11.541 11.862 1.00 45.31 187 PHE A N 1
ATOM 1514 C CA . PHE A 1 187 ? 17.853 -12.313 11.595 1.00 45.31 187 PHE A CA 1
ATOM 1515 C C . PHE A 1 187 ? 18.554 -11.951 10.273 1.00 45.31 187 PHE A C 1
ATOM 1517 O O . PHE A 1 187 ? 19.599 -12.531 9.981 1.00 45.31 187 PHE A O 1
ATOM 1524 N N . LYS A 1 188 ? 18.084 -10.978 9.479 1.00 39.22 188 LYS A N 1
ATOM 1525 C CA . LYS A 1 188 ? 18.914 -10.391 8.408 1.00 39.22 188 LYS A CA 1
ATOM 1526 C C . LYS A 1 188 ? 18.917 -8.870 8.492 1.00 39.22 188 LYS A C 1
ATOM 1528 O O . LYS A 1 188 ? 17.878 -8.239 8.641 1.00 39.22 188 LYS A O 1
ATOM 1533 N N . HIS A 1 189 ? 20.127 -8.314 8.457 1.00 39.41 189 HIS A N 1
ATOM 1534 C CA . HIS A 1 189 ? 20.390 -6.886 8.578 1.00 39.41 189 HIS A CA 1
ATOM 1535 C C . HIS A 1 189 ? 19.799 -6.139 7.379 1.00 39.41 189 HIS A C 1
ATOM 1537 O O . HIS A 1 189 ? 20.100 -6.476 6.235 1.00 39.41 189 HIS A O 1
ATOM 1543 N N . ALA A 1 190 ? 18.993 -5.114 7.654 1.00 40.09 190 ALA A N 1
ATOM 1544 C CA . ALA A 1 190 ? 18.586 -4.135 6.658 1.00 40.09 190 ALA A CA 1
ATOM 1545 C C . ALA A 1 190 ? 19.832 -3.358 6.201 1.00 40.09 190 ALA A C 1
ATOM 1547 O O . ALA A 1 190 ? 20.434 -2.634 6.993 1.00 40.09 190 ALA A O 1
ATOM 1548 N N . GLN A 1 191 ? 20.255 -3.549 4.951 1.00 40.28 191 GLN A N 1
ATOM 1549 C CA . GLN A 1 191 ? 21.207 -2.646 4.307 1.00 40.28 191 GLN A CA 1
ATOM 1550 C C . GLN A 1 191 ? 20.447 -1.426 3.780 1.00 40.28 191 GLN A C 1
ATOM 1552 O O . GLN A 1 191 ? 19.316 -1.553 3.317 1.00 40.28 191 GLN A O 1
ATOM 1557 N N . GLU A 1 192 ? 21.063 -0.249 3.900 1.00 44.47 192 GLU A N 1
ATOM 1558 C CA . GLU A 1 192 ? 20.534 1.022 3.398 1.00 44.47 192 GLU A CA 1
ATOM 1559 C C . GLU A 1 192 ? 20.072 0.893 1.940 1.00 44.47 192 GLU A C 1
ATOM 1561 O O . GLU A 1 192 ? 20.800 0.363 1.099 1.00 44.47 192 GLU A O 1
ATOM 1566 N N . GLU A 1 193 ? 18.854 1.378 1.663 1.00 51.56 193 GLU A N 1
ATOM 1567 C CA . GLU A 1 193 ? 18.190 1.331 0.356 1.00 51.56 193 GLU A CA 1
ATOM 1568 C C . GLU A 1 193 ? 19.004 2.116 -0.690 1.00 51.56 193 GLU A C 1
ATOM 1570 O O . GLU A 1 193 ? 18.773 3.300 -0.944 1.00 51.56 193 GLU A O 1
ATOM 1575 N N . LYS A 1 194 ? 19.979 1.457 -1.320 1.00 56.22 194 LYS A N 1
ATOM 1576 C CA . LYS A 1 194 ? 20.518 1.904 -2.605 1.00 56.22 194 LYS A CA 1
ATOM 1577 C C . LYS A 1 194 ? 19.389 1.806 -3.630 1.00 56.22 194 LYS A C 1
ATOM 1579 O O . LYS A 1 194 ? 18.640 0.832 -3.626 1.00 56.22 194 LYS A O 1
ATOM 1584 N N . ARG A 1 195 ? 19.251 2.815 -4.496 1.00 65.00 195 ARG A N 1
ATOM 1585 C CA . ARG A 1 195 ? 18.235 2.827 -5.557 1.00 65.00 195 ARG A CA 1
ATOM 1586 C C . ARG A 1 195 ? 18.594 1.784 -6.613 1.00 65.00 195 ARG A C 1
ATOM 1588 O O . ARG A 1 195 ? 19.230 2.085 -7.615 1.00 65.00 195 ARG A O 1
ATOM 1595 N N . GLU A 1 196 ? 18.212 0.542 -6.362 1.00 74.25 196 GLU A N 1
ATOM 1596 C CA . GLU A 1 196 ? 18.416 -0.535 -7.317 1.00 74.25 196 GLU A CA 1
ATOM 1597 C C . GLU A 1 196 ? 17.424 -0.407 -8.481 1.00 74.25 196 GLU A C 1
ATOM 1599 O O . GLU A 1 196 ? 16.268 -0.019 -8.274 1.00 74.25 196 GLU A O 1
ATOM 1604 N N . PRO A 1 197 ? 17.856 -0.705 -9.718 1.00 83.06 197 PRO A N 1
ATOM 1605 C CA . PRO A 1 197 ? 16.963 -0.699 -10.861 1.00 83.06 197 PRO A CA 1
ATOM 1606 C C . PRO A 1 197 ? 15.836 -1.721 -10.666 1.00 83.06 197 PRO A C 1
ATOM 1608 O O . PRO A 1 197 ? 16.082 -2.897 -10.393 1.00 83.06 197 PRO A O 1
ATOM 1611 N N . GLY A 1 198 ? 14.595 -1.266 -10.827 1.00 87.81 198 GLY A N 1
ATOM 1612 C CA . GLY A 1 198 ? 13.392 -2.072 -10.641 1.00 87.81 198 GLY A CA 1
ATOM 1613 C C . GLY A 1 198 ? 12.631 -2.244 -11.949 1.00 87.81 198 GLY A C 1
ATOM 1614 O O . GLY A 1 198 ? 12.429 -1.278 -12.684 1.00 87.81 198 GLY A O 1
ATOM 1615 N N . LEU A 1 199 ? 12.185 -3.468 -12.230 1.00 90.31 199 LEU A N 1
ATOM 1616 C CA . LEU A 1 199 ? 11.263 -3.752 -13.326 1.00 90.31 199 LEU A CA 1
ATOM 1617 C C . LEU A 1 199 ? 9.857 -3.929 -12.754 1.00 90.31 199 LEU A C 1
ATOM 1619 O O . LEU A 1 199 ? 9.669 -4.710 -11.825 1.00 90.31 199 LEU A O 1
ATOM 1623 N N . TYR A 1 200 ? 8.873 -3.226 -13.304 1.00 91.12 200 TYR A N 1
ATOM 1624 C CA . TYR A 1 200 ? 7.479 -3.308 -12.881 1.00 91.12 200 TYR A CA 1
ATOM 1625 C C . TYR A 1 200 ? 6.598 -3.767 -14.037 1.00 91.12 200 TYR A C 1
ATOM 1627 O O . TYR A 1 200 ? 6.666 -3.219 -15.131 1.00 91.12 200 TYR A O 1
ATOM 1635 N N . GLU A 1 201 ? 5.764 -4.762 -13.784 1.00 92.69 201 GLU A N 1
ATOM 1636 C CA . GLU A 1 201 ? 4.737 -5.266 -14.685 1.00 92.69 201 GLU A CA 1
ATOM 1637 C C . GLU A 1 201 ? 3.425 -4.519 -14.425 1.00 92.69 201 GLU A C 1
ATOM 1639 O O . GLU A 1 201 ? 2.932 -4.485 -13.294 1.00 92.69 201 GLU A O 1
ATOM 1644 N N . VAL A 1 202 ? 2.867 -3.923 -15.477 1.00 90.50 202 VAL A N 1
ATOM 1645 C CA . VAL A 1 202 ? 1.530 -3.329 -15.502 1.00 90.50 202 VAL A CA 1
ATOM 1646 C C . VAL A 1 202 ? 0.610 -4.304 -16.213 1.00 90.50 202 VAL A C 1
ATOM 1648 O O . VAL A 1 202 ? 0.747 -4.535 -17.415 1.00 90.50 202 VAL A O 1
ATOM 1651 N N . LYS A 1 203 ? -0.342 -4.851 -15.460 1.00 87.75 203 LYS A N 1
ATOM 1652 C CA . LYS A 1 203 ? -1.260 -5.876 -15.950 1.00 87.75 203 LYS A CA 1
ATOM 1653 C C . LYS A 1 203 ? -2.680 -5.603 -15.495 1.00 87.75 203 LYS A C 1
ATOM 1655 O O . LYS A 1 203 ? -2.911 -5.300 -14.322 1.00 87.75 203 LYS A O 1
ATOM 1660 N N . GLY A 1 204 ? -3.645 -5.782 -16.392 1.00 83.25 204 GLY A N 1
ATOM 1661 C CA . GLY A 1 204 ? -5.056 -5.834 -16.022 1.00 83.25 204 GLY A CA 1
ATOM 1662 C C . GLY A 1 204 ? -6.003 -5.181 -17.021 1.00 83.25 204 GLY A C 1
ATOM 1663 O O . GLY A 1 204 ? -5.662 -4.823 -18.145 1.00 83.25 204 GLY A O 1
ATOM 1664 N N . LYS A 1 205 ? -7.260 -5.041 -16.601 1.00 76.25 205 LYS A N 1
ATOM 1665 C CA . LYS A 1 205 ? -8.332 -4.438 -17.408 1.00 76.25 205 LYS A CA 1
ATOM 1666 C C . LYS A 1 205 ? -8.790 -3.131 -16.772 1.00 76.25 205 LYS A C 1
ATOM 1668 O O . LYS A 1 205 ? -8.468 -2.851 -15.622 1.00 76.25 205 LYS A O 1
ATOM 1673 N N . ALA A 1 206 ? -9.552 -2.333 -17.520 1.00 67.50 206 ALA A N 1
ATOM 1674 C CA . ALA A 1 206 ? -10.134 -1.096 -17.006 1.00 67.50 206 ALA A CA 1
ATOM 1675 C C . ALA A 1 206 ? -10.851 -1.349 -15.663 1.00 67.50 206 ALA A C 1
ATOM 1677 O O . ALA A 1 206 ? -11.729 -2.206 -15.590 1.00 67.50 206 ALA A O 1
ATOM 1678 N N . GLY A 1 207 ? -10.433 -0.636 -14.612 1.00 65.69 207 GLY A N 1
ATOM 1679 C CA . GLY A 1 207 ? -10.955 -0.770 -13.245 1.00 65.69 207 GLY A CA 1
ATOM 1680 C C . GLY A 1 207 ? -10.165 -1.699 -12.311 1.00 65.69 207 GLY A C 1
ATOM 1681 O O . GLY A 1 207 ? -10.307 -1.568 -11.107 1.00 65.69 207 GLY A O 1
ATOM 1682 N N . ASN A 1 208 ? -9.300 -2.581 -12.824 1.00 70.56 208 ASN A N 1
ATOM 1683 C CA . ASN A 1 208 ? -8.462 -3.479 -12.013 1.00 70.56 208 ASN A CA 1
ATOM 1684 C C . ASN A 1 208 ? -7.081 -3.615 -12.669 1.00 70.56 208 ASN A C 1
ATOM 1686 O O . ASN A 1 208 ? -6.749 -4.640 -13.271 1.00 70.56 208 ASN A O 1
ATOM 1690 N N . LEU A 1 209 ? -6.321 -2.519 -12.628 1.00 80.69 209 LEU A N 1
ATOM 1691 C CA . LEU A 1 209 ? -4.941 -2.449 -13.103 1.00 80.69 209 LEU A CA 1
ATOM 1692 C C . LEU A 1 209 ? -3.997 -2.628 -11.919 1.00 80.69 209 LEU A C 1
ATOM 1694 O O . LEU A 1 209 ? -4.156 -1.978 -10.889 1.00 80.69 209 LEU A O 1
ATOM 1698 N N . ARG A 1 210 ? -3.009 -3.504 -12.084 1.00 81.38 210 ARG A N 1
ATOM 1699 C CA . ARG A 1 210 ? -2.045 -3.863 -11.043 1.00 81.38 210 ARG A CA 1
ATOM 1700 C C . ARG A 1 210 ? -0.646 -3.514 -11.509 1.00 81.38 210 ARG A C 1
ATOM 1702 O O . ARG A 1 210 ? -0.296 -3.795 -12.655 1.00 81.38 210 ARG A O 1
ATOM 1709 N N . LEU A 1 211 ? 0.134 -2.924 -10.609 1.00 87.56 211 LEU A N 1
ATOM 1710 C CA . LEU A 1 211 ? 1.542 -2.612 -10.816 1.00 87.56 211 LEU A CA 1
ATOM 1711 C C . LEU A 1 211 ? 2.371 -3.473 -9.860 1.00 87.56 211 LEU A C 1
ATOM 1713 O O . LEU A 1 211 ? 2.356 -3.253 -8.648 1.00 87.56 211 LEU A O 1
ATOM 1717 N N . ARG A 1 212 ? 3.099 -4.453 -10.397 1.00 87.06 212 ARG A N 1
ATOM 1718 C CA . ARG A 1 212 ? 3.880 -5.407 -9.599 1.00 87.06 212 ARG A CA 1
ATOM 1719 C C . ARG A 1 212 ? 5.355 -5.351 -9.951 1.00 87.06 212 ARG A C 1
ATOM 1721 O O . ARG A 1 212 ? 5.704 -5.468 -11.119 1.00 87.06 212 ARG A O 1
ATOM 1728 N N . GLN A 1 213 ? 6.231 -5.242 -8.959 1.00 86.94 213 GLN A N 1
ATOM 1729 C CA . GLN A 1 213 ? 7.663 -5.408 -9.186 1.00 86.94 213 GLN A CA 1
ATOM 1730 C C . GLN A 1 213 ? 7.986 -6.867 -9.541 1.00 86.94 213 GLN A C 1
ATOM 1732 O O . GLN A 1 213 ? 7.605 -7.794 -8.830 1.00 86.94 213 GLN A O 1
ATOM 1737 N N . VAL A 1 214 ? 8.690 -7.067 -10.650 1.00 88.62 214 VAL A N 1
ATOM 1738 C CA . VAL A 1 214 ? 9.142 -8.371 -11.146 1.00 88.62 214 VAL A CA 1
ATOM 1739 C C . VAL A 1 214 ? 10.668 -8.415 -11.186 1.00 88.62 214 VAL A C 1
ATOM 1741 O O . VAL A 1 214 ? 11.350 -7.391 -11.101 1.00 88.62 214 VAL A O 1
ATOM 1744 N N . LYS A 1 215 ? 11.231 -9.620 -11.315 1.00 87.38 215 LYS A N 1
ATOM 1745 C CA . LYS A 1 215 ? 12.679 -9.801 -11.443 1.00 87.38 215 LYS A CA 1
ATOM 1746 C C . LYS A 1 215 ? 13.193 -9.014 -12.653 1.00 87.38 215 LYS A C 1
ATOM 1748 O O . LYS A 1 215 ? 12.615 -9.090 -13.734 1.00 87.38 215 LYS A O 1
ATOM 1753 N N . LEU A 1 216 ? 14.311 -8.306 -12.482 1.00 88.38 216 LEU A N 1
ATOM 1754 C CA . LEU A 1 216 ? 14.999 -7.583 -13.555 1.00 88.38 216 LEU A CA 1
ATOM 1755 C C . LEU A 1 216 ? 15.661 -8.573 -14.535 1.00 88.38 216 LEU A C 1
ATOM 1757 O O . LEU A 1 216 ? 16.868 -8.796 -14.519 1.00 88.38 216 LEU A O 1
ATOM 1761 N N . SER A 1 217 ? 14.847 -9.228 -15.356 1.00 87.62 217 SER A N 1
ATOM 1762 C CA . SER A 1 217 ? 15.262 -10.171 -16.390 1.00 87.62 217 SER A CA 1
ATOM 1763 C C . SER A 1 217 ? 14.296 -10.089 -17.561 1.00 87.62 217 SER A C 1
ATOM 1765 O O . SER A 1 217 ? 13.087 -9.964 -17.374 1.00 87.62 217 SER A O 1
ATOM 1767 N N . ARG A 1 218 ? 14.819 -10.250 -18.779 1.00 84.94 218 ARG A N 1
ATOM 1768 C CA . ARG A 1 218 ? 13.993 -10.371 -19.987 1.00 84.94 218 ARG A CA 1
ATOM 1769 C C . ARG A 1 218 ? 13.015 -11.548 -19.903 1.00 84.94 218 ARG A C 1
ATOM 1771 O O . ARG A 1 218 ? 11.943 -11.488 -20.484 1.00 84.94 218 ARG A O 1
ATOM 1778 N N . GLU A 1 219 ? 13.369 -12.597 -19.163 1.00 89.75 219 GLU A N 1
ATOM 1779 C CA . GLU A 1 219 ? 12.525 -13.782 -18.946 1.00 89.75 219 GLU A CA 1
ATOM 1780 C C . GLU A 1 219 ? 11.248 -13.474 -18.154 1.00 89.75 219 GLU A C 1
ATOM 1782 O O . GLU A 1 219 ? 10.284 -14.227 -18.223 1.00 89.75 219 GLU A O 1
ATOM 1787 N N . SER A 1 220 ? 11.239 -12.380 -17.388 1.00 87.19 220 SER A N 1
ATOM 1788 C CA . SER A 1 220 ? 10.070 -11.932 -16.627 1.00 87.19 220 SER A CA 1
ATOM 1789 C C . SER A 1 220 ? 9.114 -11.076 -17.460 1.00 87.19 220 SER A C 1
ATOM 1791 O O . SER A 1 220 ? 8.066 -10.690 -16.952 1.00 87.19 220 SER A O 1
ATOM 1793 N N . MET A 1 221 ? 9.463 -10.785 -18.718 1.00 89.81 221 MET A N 1
ATOM 1794 C CA . MET A 1 221 ? 8.658 -9.985 -19.636 1.00 89.81 221 MET A CA 1
ATOM 1795 C C . MET A 1 221 ? 7.893 -10.868 -20.622 1.00 89.81 221 MET A C 1
ATOM 1797 O O . MET A 1 221 ? 8.420 -11.857 -21.133 1.00 89.81 221 MET A O 1
ATOM 1801 N N . ASN A 1 222 ? 6.662 -10.477 -20.943 1.00 90.00 222 ASN A N 1
ATOM 1802 C CA . ASN A 1 222 ? 5.836 -11.122 -21.959 1.00 90.00 222 ASN A CA 1
ATOM 1803 C C . ASN A 1 222 ? 5.284 -10.094 -22.963 1.00 90.00 222 ASN A C 1
ATOM 1805 O O . ASN A 1 222 ? 5.250 -8.903 -22.685 1.00 90.00 222 ASN A O 1
ATOM 1809 N N . SER A 1 223 ? 4.856 -10.535 -24.148 1.00 88.75 223 SER A N 1
ATOM 1810 C CA . SER A 1 223 ? 4.348 -9.628 -25.193 1.00 88.75 223 SER A CA 1
ATOM 1811 C C . SER A 1 223 ? 2.924 -9.111 -24.961 1.00 88.75 223 SER A C 1
ATOM 1813 O O . SER A 1 223 ? 2.485 -8.260 -25.728 1.00 88.75 223 SER A O 1
ATOM 1815 N N . GLY A 1 224 ? 2.209 -9.612 -23.952 1.00 88.81 224 GLY A N 1
ATOM 1816 C CA . GLY A 1 224 ? 0.822 -9.246 -23.656 1.00 88.81 224 GLY A CA 1
ATOM 1817 C C . GLY A 1 224 ? 0.657 -8.116 -22.643 1.00 88.81 224 GLY A C 1
ATOM 1818 O O . GLY A 1 224 ? -0.402 -7.508 -22.623 1.00 88.81 224 GLY A O 1
ATOM 1819 N N . ASP A 1 225 ? 1.685 -7.812 -21.851 1.00 90.38 225 ASP A N 1
ATOM 1820 C CA . ASP A 1 225 ? 1.624 -6.825 -20.767 1.00 90.38 225 ASP A CA 1
ATOM 1821 C C . ASP A 1 225 ? 2.564 -5.622 -21.049 1.00 90.38 225 ASP A C 1
ATOM 1823 O O . ASP A 1 225 ? 3.367 -5.626 -21.991 1.00 90.38 225 ASP A O 1
ATOM 1827 N N . VAL A 1 226 ? 2.459 -4.556 -20.246 1.00 93.06 226 VAL A N 1
ATOM 1828 C CA . VAL A 1 226 ? 3.334 -3.367 -20.329 1.00 93.06 226 VAL A CA 1
ATOM 1829 C C . VAL A 1 226 ? 4.308 -3.377 -19.159 1.00 93.06 226 VAL A C 1
ATOM 1831 O O . VAL A 1 226 ? 3.928 -3.698 -18.038 1.00 93.06 226 VAL A O 1
ATOM 1834 N N . TYR A 1 227 ? 5.562 -3.000 -19.399 1.00 93.69 227 TYR A N 1
ATOM 1835 C CA . TYR A 1 227 ? 6.600 -3.017 -18.373 1.00 93.69 227 TYR A CA 1
ATOM 1836 C C . TYR A 1 227 ? 7.228 -1.635 -18.193 1.00 93.69 227 TYR A C 1
ATOM 1838 O O . TYR A 1 227 ? 7.428 -0.900 -19.157 1.00 93.69 227 TYR A O 1
ATOM 1846 N N . ILE A 1 228 ? 7.557 -1.289 -16.951 1.00 93.06 228 ILE A N 1
ATOM 1847 C CA . ILE A 1 228 ? 8.247 -0.055 -16.575 1.00 93.06 228 ILE A CA 1
ATOM 1848 C C . ILE A 1 228 ? 9.594 -0.432 -15.970 1.00 93.06 228 ILE A C 1
ATOM 1850 O O . ILE A 1 228 ? 9.652 -1.096 -14.938 1.00 93.06 228 ILE A O 1
ATOM 1854 N N . LEU A 1 229 ? 10.677 0.007 -16.595 1.00 91.75 229 LEU A N 1
ATOM 1855 C CA . LEU A 1 229 ? 12.031 -0.120 -16.080 1.00 91.75 229 LEU A CA 1
ATOM 1856 C C . LEU A 1 229 ? 12.438 1.203 -15.423 1.00 91.75 229 LEU A C 1
ATOM 1858 O O . LEU A 1 229 ? 12.734 2.179 -16.111 1.00 91.75 229 LEU A O 1
ATOM 1862 N N . ASP A 1 230 ? 12.456 1.226 -14.094 1.00 89.50 230 ASP A N 1
ATOM 1863 C CA . ASP A 1 230 ? 12.966 2.341 -13.293 1.00 89.50 230 ASP A CA 1
ATOM 1864 C C . ASP A 1 230 ? 14.469 2.143 -13.079 1.00 89.50 230 ASP A C 1
ATOM 1866 O O . ASP A 1 230 ? 14.887 1.213 -12.387 1.00 89.50 230 ASP A O 1
ATOM 1870 N N . THR A 1 231 ? 15.289 2.995 -13.691 1.00 86.94 231 THR A N 1
ATOM 1871 C CA . THR A 1 231 ? 16.738 3.037 -13.457 1.00 86.94 231 THR A CA 1
ATOM 1872 C C . THR A 1 231 ? 17.119 4.341 -12.770 1.00 86.94 231 THR A C 1
ATOM 1874 O O . THR A 1 231 ? 16.388 5.324 -12.846 1.00 86.94 231 THR A O 1
ATOM 1877 N N . GLU A 1 232 ? 18.308 4.405 -12.165 1.00 82.19 232 GLU A N 1
ATOM 1878 C CA . GLU A 1 232 ? 18.797 5.631 -11.513 1.00 82.19 232 GLU A CA 1
ATOM 1879 C C . GLU A 1 232 ? 18.766 6.871 -12.427 1.00 82.19 232 GLU A C 1
ATOM 1881 O O . GLU A 1 232 ? 18.564 7.983 -11.942 1.00 82.19 232 GLU A O 1
ATOM 1886 N N . LYS A 1 233 ? 18.955 6.685 -13.742 1.00 83.75 233 LYS A N 1
ATOM 1887 C CA . LYS A 1 233 ? 19.123 7.776 -14.716 1.00 83.75 233 LYS A CA 1
ATOM 1888 C C . LYS A 1 233 ? 17.860 8.113 -15.504 1.00 83.75 233 LYS A C 1
ATOM 1890 O O . LYS A 1 233 ? 17.674 9.267 -15.866 1.00 83.75 233 LYS A O 1
ATOM 1895 N N . ALA A 1 234 ? 17.041 7.114 -15.813 1.00 88.12 234 ALA A N 1
ATOM 1896 C CA . ALA A 1 234 ? 15.874 7.266 -16.673 1.00 88.12 234 ALA A CA 1
ATOM 1897 C C . ALA A 1 234 ? 14.839 6.175 -16.393 1.00 88.12 234 ALA A C 1
ATOM 1899 O O . ALA A 1 234 ? 15.170 5.090 -15.900 1.00 88.12 234 ALA A O 1
ATOM 1900 N N . ILE A 1 235 ? 13.593 6.454 -16.751 1.00 91.88 235 ILE A N 1
ATOM 1901 C CA . ILE A 1 235 ? 12.495 5.493 -16.690 1.00 91.88 235 ILE A CA 1
ATOM 1902 C C . ILE A 1 235 ? 12.131 5.103 -18.115 1.00 91.88 235 ILE A C 1
ATOM 1904 O O . ILE A 1 235 ? 11.949 5.966 -18.972 1.00 91.88 235 ILE A O 1
ATOM 1908 N N . TYR A 1 236 ? 11.996 3.806 -18.365 1.00 93.19 236 TYR A N 1
ATOM 1909 C CA . TYR A 1 236 ? 11.624 3.296 -19.677 1.00 93.19 236 TYR A CA 1
ATOM 1910 C C . TYR A 1 236 ? 10.318 2.519 -19.612 1.00 93.19 236 TYR A C 1
ATOM 1912 O O . TYR A 1 236 ? 10.195 1.570 -18.844 1.00 93.19 236 TYR A O 1
ATOM 1920 N N . GLN A 1 237 ? 9.359 2.891 -20.449 1.00 93.94 237 GLN A N 1
ATOM 1921 C CA . GLN A 1 237 ? 8.142 2.123 -20.673 1.00 93.94 237 GLN A CA 1
ATOM 1922 C C . GLN A 1 237 ? 8.339 1.223 -21.890 1.00 93.94 237 GLN A C 1
ATOM 1924 O O . GLN A 1 237 ? 8.536 1.729 -22.989 1.00 93.94 237 GLN A O 1
ATOM 1929 N N . TRP A 1 238 ? 8.244 -0.090 -21.715 1.00 94.38 238 TRP A N 1
ATOM 1930 C CA . TRP A 1 238 ? 8.223 -1.052 -22.813 1.00 94.38 238 TRP A CA 1
ATOM 1931 C C . TRP A 1 238 ? 6.804 -1.579 -23.022 1.00 94.38 238 TRP A C 1
ATOM 1933 O O . TRP A 1 238 ? 6.171 -2.070 -22.083 1.00 94.38 238 TRP A O 1
ATOM 1943 N N . ASN A 1 239 ? 6.302 -1.477 -24.252 1.00 92.81 239 ASN A N 1
ATOM 1944 C CA . ASN A 1 239 ? 4.950 -1.902 -24.597 1.00 92.81 239 ASN A CA 1
ATOM 1945 C C . ASN A 1 239 ? 4.974 -3.272 -25.279 1.00 92.81 239 ASN A C 1
ATOM 1947 O O . ASN A 1 239 ? 5.473 -3.402 -26.394 1.00 92.81 239 ASN A O 1
ATOM 1951 N N . GLY A 1 240 ? 4.357 -4.278 -24.656 1.00 90.06 240 GLY A N 1
ATOM 1952 C CA . GLY A 1 240 ? 4.126 -5.557 -25.313 1.00 90.06 240 GLY A CA 1
ATOM 1953 C C . GLY A 1 240 ? 3.301 -5.395 -26.594 1.00 90.06 240 GLY A C 1
ATOM 1954 O O . GLY A 1 240 ? 2.377 -4.577 -26.658 1.00 90.06 240 GLY A O 1
ATOM 1955 N N . LYS A 1 241 ? 3.621 -6.192 -27.619 1.00 89.50 241 LYS A N 1
ATOM 1956 C CA . LYS A 1 241 ? 2.938 -6.181 -28.923 1.00 89.50 241 LYS A CA 1
ATOM 1957 C C . LYS A 1 241 ? 1.418 -6.356 -28.809 1.00 89.50 241 LYS A C 1
ATOM 1959 O O . LYS A 1 241 ? 0.676 -5.728 -29.559 1.00 89.50 241 LYS A O 1
ATOM 1964 N N . ASP A 1 242 ? 0.978 -7.177 -27.861 1.00 87.88 242 ASP A N 1
ATOM 1965 C CA . ASP A 1 242 ? -0.422 -7.530 -27.627 1.00 87.88 242 ASP A CA 1
ATOM 1966 C C . ASP A 1 242 ? -1.013 -6.796 -26.402 1.00 87.88 242 ASP A C 1
ATOM 1968 O O . ASP A 1 242 ? -2.088 -7.154 -25.922 1.00 87.88 242 ASP A O 1
ATOM 1972 N N . SER A 1 243 ? -0.327 -5.755 -25.906 1.00 86.38 243 SER A N 1
ATOM 1973 C CA . SER A 1 243 ? -0.756 -4.967 -24.742 1.00 86.38 243 SER A CA 1
ATOM 1974 C C . SER A 1 243 ? -2.045 -4.178 -24.971 1.00 86.38 243 SER A C 1
ATOM 1976 O O . SER A 1 243 ? -2.355 -3.713 -26.079 1.00 86.38 243 SER A O 1
ATOM 1978 N N . ASN A 1 244 ? -2.792 -3.940 -23.894 1.00 88.69 244 ASN A N 1
ATOM 1979 C CA . ASN A 1 244 ? -4.021 -3.159 -23.935 1.00 88.69 244 ASN A CA 1
ATOM 1980 C C . ASN A 1 244 ? -3.749 -1.640 -23.869 1.00 88.69 244 ASN A C 1
ATOM 1982 O O . ASN A 1 244 ? -2.815 -1.167 -23.223 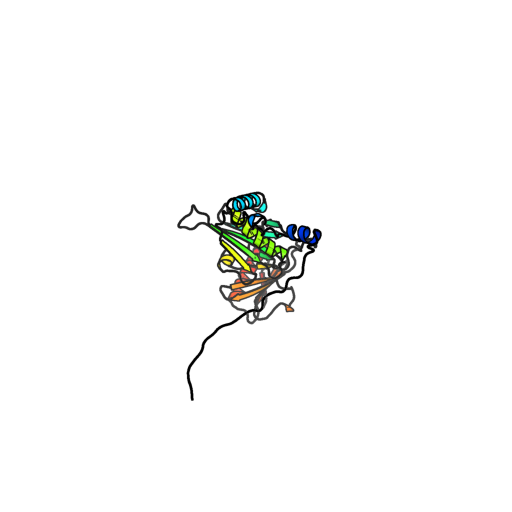1.00 88.69 244 ASN A O 1
ATOM 1986 N N . ALA A 1 245 ? -4.620 -0.833 -24.486 1.00 88.19 245 ALA A N 1
ATOM 1987 C CA . ALA A 1 245 ? -4.538 0.630 -24.441 1.00 88.19 245 ALA A CA 1
ATOM 1988 C C . ALA A 1 245 ? -4.632 1.187 -23.009 1.00 88.19 245 ALA A C 1
ATOM 1990 O O . ALA A 1 245 ? -3.953 2.160 -22.678 1.00 88.19 245 ALA A O 1
ATOM 1991 N N . HIS A 1 246 ? -5.431 0.549 -22.149 1.00 86.94 246 HIS A N 1
ATOM 1992 C CA . HIS A 1 246 ? -5.545 0.928 -20.740 1.00 86.94 246 HIS A CA 1
ATOM 1993 C C . HIS A 1 246 ? -4.243 0.691 -19.965 1.00 86.94 246 HIS A C 1
ATOM 1995 O O . HIS A 1 246 ? -3.835 1.560 -19.199 1.00 86.94 246 HIS A O 1
ATOM 2001 N N . GLU A 1 247 ? -3.563 -0.433 -20.208 1.00 88.12 247 GLU A N 1
ATOM 2002 C CA . GLU A 1 247 ? -2.268 -0.743 -19.589 1.00 88.12 247 GLU A CA 1
ATOM 2003 C C . GLU A 1 247 ? -1.206 0.263 -20.033 1.00 88.12 247 GLU A C 1
ATOM 2005 O O . GLU A 1 247 ? -0.506 0.820 -19.192 1.00 88.12 247 GLU A O 1
ATOM 2010 N N . ARG A 1 248 ? -1.155 0.599 -21.332 1.00 90.06 248 ARG A N 1
ATOM 2011 C CA . ARG A 1 248 ? -0.230 1.619 -21.859 1.00 90.06 248 ARG A CA 1
ATOM 2012 C C . ARG A 1 248 ? -0.473 3.002 -21.263 1.00 90.06 248 ARG A C 1
ATOM 2014 O O . ARG A 1 248 ? 0.481 3.691 -20.911 1.00 90.06 248 ARG A O 1
ATOM 2021 N N . SER A 1 249 ? -1.739 3.413 -21.154 1.00 89.00 249 SER A N 1
ATOM 2022 C CA . SER A 1 249 ? -2.100 4.708 -20.570 1.00 89.00 249 SER A CA 1
ATOM 2023 C C . SER A 1 249 ? -1.747 4.768 -19.088 1.00 89.00 249 SER A C 1
ATOM 2025 O O . SER A 1 249 ? -1.255 5.795 -18.620 1.00 89.00 249 SER A O 1
ATOM 2027 N N . LYS A 1 250 ? -1.987 3.676 -18.354 1.00 86.44 250 LYS A N 1
ATOM 2028 C CA . LYS A 1 250 ? -1.665 3.599 -16.932 1.00 86.44 250 LYS A CA 1
ATOM 2029 C C . LYS A 1 250 ? -0.163 3.571 -16.703 1.00 86.44 250 LYS A C 1
ATOM 2031 O O . LYS A 1 250 ? 0.326 4.340 -15.889 1.00 86.44 250 LYS A O 1
ATOM 2036 N N . ALA A 1 251 ? 0.577 2.788 -17.482 1.00 89.25 251 ALA A N 1
ATOM 2037 C CA . ALA A 1 251 ? 2.031 2.782 -17.427 1.00 89.25 251 ALA A CA 1
ATOM 2038 C C . ALA A 1 251 ? 2.619 4.179 -17.674 1.00 89.25 251 ALA A C 1
ATOM 2040 O O . ALA A 1 251 ? 3.505 4.607 -16.945 1.00 89.25 251 ALA A O 1
ATOM 2041 N N . ALA A 1 252 ? 2.068 4.938 -18.626 1.00 89.94 252 ALA A N 1
ATOM 2042 C CA . ALA A 1 252 ? 2.507 6.306 -18.894 1.00 89.94 252 ALA A CA 1
ATOM 2043 C C . ALA A 1 252 ? 2.175 7.293 -17.758 1.00 89.94 252 ALA A C 1
ATOM 2045 O O . ALA A 1 252 ? 2.875 8.292 -17.576 1.00 89.94 252 ALA A O 1
ATOM 2046 N N . GLU A 1 253 ? 1.082 7.079 -17.022 1.00 88.25 253 GLU A N 1
ATOM 2047 C CA . GLU A 1 253 ? 0.779 7.820 -15.791 1.00 88.25 253 GLU A CA 1
ATOM 2048 C C . GLU A 1 253 ? 1.797 7.471 -14.697 1.00 88.25 253 GLU A C 1
ATOM 2050 O O . GLU A 1 253 ? 2.430 8.370 -14.144 1.00 88.25 253 GLU A O 1
ATOM 2055 N N . GLU A 1 254 ? 2.038 6.179 -14.467 1.00 87.12 254 GLU A N 1
ATOM 2056 C CA . GLU A 1 254 ? 2.982 5.693 -13.458 1.00 87.12 254 GLU A CA 1
ATOM 2057 C C . GLU A 1 254 ? 4.419 6.142 -13.730 1.00 87.12 254 GLU A C 1
ATOM 2059 O O . GLU A 1 254 ? 5.093 6.618 -12.821 1.00 87.12 254 GLU A O 1
ATOM 2064 N N . CYS A 1 255 ? 4.886 6.099 -14.980 1.00 88.38 255 CYS A N 1
ATOM 2065 C CA . CYS A 1 255 ? 6.199 6.626 -15.355 1.00 88.38 255 CYS A CA 1
ATOM 2066 C C . CYS A 1 255 ? 6.350 8.104 -14.977 1.00 88.38 255 CYS A C 1
ATOM 2068 O O . CYS A 1 255 ? 7.404 8.507 -14.494 1.00 88.38 255 CYS A O 1
ATOM 2070 N N . ARG A 1 256 ? 5.297 8.913 -15.157 1.00 87.25 256 ARG A N 1
ATOM 2071 C CA . ARG A 1 256 ? 5.307 10.336 -14.784 1.00 87.25 256 ARG A CA 1
ATOM 2072 C C . ARG A 1 256 ? 5.306 10.533 -13.272 1.00 87.25 256 ARG A C 1
ATOM 2074 O O . ARG A 1 256 ? 6.005 11.420 -12.788 1.00 87.25 256 ARG A O 1
ATOM 2081 N N . LEU A 1 257 ? 4.559 9.714 -12.532 1.00 84.81 257 LEU A N 1
ATOM 2082 C CA . LEU A 1 257 ? 4.559 9.744 -11.068 1.00 84.81 257 LEU A CA 1
ATOM 2083 C C . LEU A 1 257 ? 5.937 9.371 -10.514 1.00 84.81 257 LEU A C 1
ATOM 2085 O O . LEU A 1 257 ? 6.495 10.119 -9.716 1.00 84.81 257 LEU A O 1
ATOM 2089 N N . ILE A 1 258 ? 6.523 8.276 -11.000 1.00 83.88 258 ILE A N 1
ATOM 2090 C CA . ILE A 1 258 ? 7.861 7.821 -10.608 1.00 83.88 258 ILE A CA 1
ATOM 2091 C C . ILE A 1 258 ? 8.917 8.869 -11.004 1.00 83.88 258 ILE A C 1
ATOM 2093 O O . ILE A 1 258 ? 9.789 9.196 -10.203 1.00 83.88 258 ILE A O 1
ATOM 2097 N N . ALA A 1 259 ? 8.816 9.472 -12.193 1.00 86.12 259 ALA A N 1
ATOM 2098 C CA . ALA A 1 259 ? 9.717 10.547 -12.611 1.00 86.12 259 ALA A CA 1
ATOM 2099 C C . ALA A 1 259 ? 9.649 11.751 -11.665 1.00 86.12 259 ALA A C 1
ATOM 2101 O O . ALA A 1 259 ? 10.688 12.287 -11.283 1.00 86.12 259 ALA A O 1
ATOM 2102 N N . ALA A 1 260 ? 8.441 12.157 -11.261 1.00 83.81 260 ALA A N 1
ATOM 2103 C CA . ALA A 1 260 ? 8.234 13.262 -10.330 1.00 83.81 260 ALA A CA 1
ATOM 2104 C C . ALA A 1 260 ? 8.811 12.966 -8.936 1.00 83.81 260 ALA A C 1
ATOM 2106 O O . ALA A 1 260 ? 9.411 13.849 -8.326 1.00 83.81 260 ALA A O 1
ATOM 2107 N N . GLU A 1 261 ? 8.685 11.727 -8.453 1.00 80.00 261 GLU A N 1
ATOM 2108 C CA . GLU A 1 261 ? 9.300 11.288 -7.193 1.00 80.00 261 GLU A CA 1
ATOM 2109 C C . GLU A 1 261 ? 10.828 11.369 -7.228 1.00 80.00 261 GLU A C 1
ATOM 2111 O O . GLU A 1 261 ? 11.452 11.734 -6.233 1.00 80.00 261 GLU A O 1
ATOM 2116 N N . HIS A 1 262 ? 11.426 11.086 -8.386 1.00 80.12 262 HIS A N 1
ATOM 2117 C CA . HIS A 1 262 ? 12.876 11.101 -8.585 1.00 80.12 262 HIS A CA 1
ATOM 2118 C C . HIS A 1 262 ? 13.435 12.474 -8.986 1.00 80.12 262 HIS A C 1
ATOM 2120 O O . HIS A 1 262 ? 14.586 12.567 -9.405 1.00 80.12 262 HIS A O 1
ATOM 2126 N N . GLY A 1 263 ? 12.646 13.545 -8.862 1.00 78.12 263 GLY A N 1
ATOM 2127 C CA . GLY A 1 263 ? 13.092 14.908 -9.164 1.00 78.12 263 GLY A CA 1
ATOM 2128 C C . GLY A 1 263 ? 13.060 15.280 -10.651 1.00 78.12 263 GLY A C 1
ATOM 2129 O O . GLY A 1 263 ? 13.758 16.205 -11.054 1.00 78.12 263 GLY A O 1
ATOM 2130 N N . GLY A 1 264 ? 12.244 14.594 -11.457 1.00 76.12 264 GLY A N 1
ATOM 2131 C CA . GLY A 1 264 ? 11.998 14.929 -12.863 1.00 76.12 264 GLY A CA 1
ATOM 2132 C C . GLY A 1 264 ? 12.975 14.291 -13.850 1.00 76.12 264 GLY A C 1
ATOM 2133 O O . GLY A 1 264 ? 13.444 14.970 -14.756 1.00 76.12 264 GLY A O 1
ATOM 2134 N N . ILE A 1 265 ? 13.295 13.006 -13.672 1.00 84.94 265 ILE A N 1
ATOM 2135 C CA . ILE A 1 265 ? 14.146 12.250 -14.608 1.00 84.94 265 ILE A CA 1
ATOM 2136 C C . ILE A 1 265 ? 13.428 11.917 -15.925 1.00 84.94 265 ILE A C 1
ATOM 2138 O O . ILE A 1 265 ? 12.199 11.844 -15.974 1.00 84.94 265 ILE A O 1
ATOM 2142 N N . ASP A 1 266 ? 14.205 11.681 -16.984 1.00 86.56 266 ASP A N 1
ATOM 2143 C CA . ASP A 1 266 ? 13.677 11.440 -18.328 1.00 86.56 266 ASP A CA 1
ATOM 2144 C C . ASP A 1 266 ? 12.850 10.149 -18.417 1.00 86.56 266 ASP A C 1
ATOM 2146 O O . ASP A 1 266 ? 13.217 9.101 -17.874 1.00 86.56 266 ASP A O 1
ATOM 2150 N N . VAL A 1 267 ? 11.743 10.231 -19.161 1.00 88.44 267 VAL A N 1
ATOM 2151 C CA . VAL A 1 267 ? 10.857 9.103 -19.472 1.00 88.44 267 VAL A CA 1
ATOM 2152 C C . VAL A 1 267 ? 10.958 8.784 -20.960 1.00 88.44 267 VAL A C 1
ATOM 2154 O O . VAL A 1 267 ? 10.607 9.609 -21.804 1.00 88.44 267 VAL A O 1
ATOM 2157 N N . GLY A 1 268 ? 11.414 7.576 -21.283 1.00 87.81 268 GLY A N 1
ATOM 2158 C CA . GLY A 1 268 ? 11.465 7.047 -22.645 1.00 87.81 268 GLY A CA 1
ATOM 2159 C C . GLY A 1 268 ? 10.416 5.960 -22.874 1.00 87.81 268 GLY A C 1
ATOM 2160 O O . GLY A 1 268 ? 10.136 5.164 -21.981 1.00 87.81 268 GLY A O 1
ATOM 2161 N N . VAL A 1 269 ? 9.859 5.890 -24.083 1.00 86.88 269 VAL A N 1
ATOM 2162 C CA . VAL A 1 269 ? 9.029 4.757 -24.521 1.00 86.88 269 VAL A CA 1
ATOM 2163 C C . VAL A 1 269 ? 9.852 3.909 -25.485 1.00 86.88 269 VAL A C 1
ATOM 2165 O O . VAL A 1 269 ? 10.430 4.438 -26.432 1.00 86.88 269 VAL A O 1
ATOM 2168 N N . MET A 1 270 ? 9.923 2.608 -25.219 1.00 81.56 270 MET A N 1
ATOM 2169 C CA . MET A 1 270 ? 10.548 1.606 -26.073 1.00 81.56 270 MET A CA 1
ATOM 2170 C C . MET A 1 270 ? 9.466 0.754 -26.744 1.00 81.56 270 MET A C 1
ATOM 2172 O O . MET A 1 270 ? 8.486 0.364 -26.101 1.00 81.56 270 MET A O 1
ATOM 2176 N N . GLU A 1 271 ? 9.673 0.462 -28.026 1.00 61.69 271 GLU A N 1
ATOM 2177 C CA . GLU A 1 271 ? 8.872 -0.475 -28.827 1.00 61.69 271 GLU A CA 1
ATOM 2178 C C . GLU A 1 271 ? 9.565 -1.842 -28.915 1.00 61.69 271 GLU A C 1
ATOM 2180 O O . GLU A 1 271 ? 10.808 -1.874 -29.072 1.00 61.69 271 GLU A O 1
#

Organism: NCBI:txid221442

Sequence (271 aa):
DESRDWFLSPTSPTPTQLSSRTDPFKQLFFNMIKDRQPDWKDTNMQLFGSDIEKKCKAAAADGEPQWTHAGESVGLQVWRIEQFRVKKWPQSKYGKFHVGDSYIVLNTYTKPENRDKLLWDIHFWIGSESTQDEYGTAAYKTVELDDKLGGHAVQHREVEGSETDLFLSYFKGNHLKYLSGGVATGFKHAQEEKREPGLYEVKGKAGNLRLRQVKLSRESMNSGDVYILDTEKAIYQWNGKDSNAHERSKAAEECRLIAAEHGGIDVGVME

Secondary structure (DSSP, 8-state):
-----------PPPP--------HHHHHHHHHT------GGGTT-TTTT-HHHHHHHHHHHHT-GGGTTTTSSSEEEEEEEETTEEEEPPGGGTTEEETTSEEEEEEEEEETTEEEEEEEEEEEEE-TT--HHHHHHHHHHHHHHHHHTTS-PEEEEEETT---HHHHHTSGGG--EEES-----TTS---------EEEEEEEETTEEEEEEE-SSGGG--TTSEEEEE-SSEEEEEE-TT--HHHHHHHHHHHHHHHHHTTS-EEEEE-

Foldseek 3Di:
DDDDDDDDDDDDDDDDDDDDDDDPVVVVVVVVPPPPPDDVCNVVCVCPVHPVVLVVLLVVLVVAPLCVVPQVDAAKWKWWFAQLDTHTDDPVCPLEEELQTKMKMKGWDDDPVGRPDIAIEIEIEHHPNYDPSRSVSSVVVSVSSCSNVVVRYHYHYHYVLRGDQVVLVRDPPSEGAYDYDDRPHPPDDDDPDDPDKWKWWWDDDVSRTYIYTDPPDPVRDDLATWMWIDDLAEIEIEHRVNYDPVRVVVSVVVRVVVCVVSVRHYYYYDD